Protein 4JG9 (pdb70)

Sequence (270 aa):
STQVNAPSFFHLSVLKDVNWEETPSFIQEKIPLKGIEEKIAADSPIIANEKNEIWYFLDPEPTGKLSIIALKQGSVTPTPLLFQQESSEPTWTTSNTIDSTTNELPLTSLPSSGLWVLNIYVNEKYYDQFVITAESTQVNAPSFFHLSVLKDVNWEETPSFIQEKIPLKGIEEKIAADSPIIANEKNEIWYFLDPEPTGKLSIIALKQGSVTPTPLLFQQESSEPTWTTSNTIDSTTNELPLTSLPSSGLWVLNIYVNEKYYDQFVITAE

Structure (mmCIF, N/CA/C/O backbone):
data_4JG9
#
_entry.id   4JG9
#
_cell.length_a   85.863
_cell.length_b   85.863
_cell.length_c   236.078
_cell.angle_alpha   90.00
_cell.angle_beta   90.00
_cell.angle_gamma   120.00
#
_symmetry.space_group_name_H-M   'P 65 2 2'
#
loop_
_entity.id
_entity.type
_entity.pdbx_description
1 polymer Lipoprotein
2 water water
#
loop_
_atom_site.group_PDB
_atom_site.id
_atom_site.type_symbol
_atom_site.label_atom_id
_atom_site.label_alt_id
_atom_site.label_comp_id
_atom_site.label_asym_id
_atom_site.label_entity_id
_atom_site.label_seq_id
_atom_site.pdbx_PDB_ins_code
_atom_site.Cartn_x
_atom_site.Cartn_y
_atom_site.Cartn_z
_atom_site.occupancy
_atom_site.B_iso_or_equiv
_atom_site.auth_seq_id
_atom_site.auth_comp_id
_atom_site.auth_asym_id
_atom_site.auth_atom_id
_atom_site.pdbx_PDB_model_num
ATOM 1 N N . SER A 1 36 ? 39.344 16.430 138.548 1.00 93.26 36 SER A N 1
ATOM 2 C CA . SER A 1 36 ? 40.546 17.109 139.029 1.00 88.12 36 SER A CA 1
ATOM 3 C C . SER A 1 36 ? 40.570 17.172 140.560 1.00 77.17 36 SER A C 1
ATOM 4 O O . SER A 1 36 ? 39.541 17.328 141.216 1.00 71.71 36 SER A O 1
ATOM 7 N N . THR A 1 37 ? 41.764 17.051 141.116 1.00 71.55 37 THR A N 1
ATOM 8 C CA . THR A 1 37 ? 41.963 17.172 142.543 1.00 68.07 37 THR A CA 1
ATOM 9 C C . THR A 1 37 ? 42.105 18.644 142.915 1.00 65.19 37 THR A C 1
ATOM 10 O O . THR A 1 37 ? 42.035 19.000 144.091 1.00 62.80 37 THR A O 1
ATOM 14 N N . GLN A 1 38 ? 42.284 19.497 141.905 1.00 59.80 38 GLN A N 1
ATOM 15 C CA . GLN A 1 38 ? 42.746 20.863 142.145 1.00 56.10 38 GLN A CA 1
ATOM 16 C C . GLN A 1 38 ? 41.700 21.967 142.035 1.00 52.85 38 GLN A C 1
ATOM 17 O O . GLN A 1 38 ? 41.822 23.009 142.688 1.00 49.30 38 GLN A O 1
ATOM 23 N N . VAL A 1 39 ? 40.695 21.767 141.190 1.00 51.12 39 VAL A N 1
ATOM 24 C CA . VAL A 1 39 ? 39.665 22.786 140.990 1.00 50.54 39 VAL A CA 1
ATOM 25 C C . VAL A 1 39 ? 38.293 22.147 140.879 1.00 47.76 39 VAL A C 1
ATOM 26 O O . VAL A 1 39 ? 38.181 20.950 140.593 1.00 46.14 39 VAL A O 1
ATOM 30 N N . ASN A 1 40 ? 37.255 22.954 141.088 1.00 42.01 40 ASN A N 1
ATOM 31 C CA . ASN A 1 40 ? 35.886 22.524 140.831 1.00 39.18 40 ASN A CA 1
ATOM 32 C C . ASN A 1 40 ? 35.502 22.792 139.376 1.00 38.42 40 ASN A C 1
ATOM 33 O O . ASN A 1 40 ? 36.050 23.681 138.724 1.00 37.97 40 ASN A O 1
ATOM 38 N N . ALA A 1 41 ? 34.532 22.035 138.887 1.00 41.52 41 ALA A N 1
ATOM 39 C CA . ALA A 1 41 ? 34.022 22.210 137.543 1.00 42.81 41 ALA A CA 1
ATOM 40 C C . ALA A 1 41 ? 32.512 22.004 137.609 1.00 45.33 41 ALA A C 1
ATOM 41 O O . ALA A 1 41 ? 32.001 21.473 138.592 1.00 47.21 41 ALA A O 1
ATOM 43 N N . PRO A 1 42 ? 31.786 22.445 136.577 1.00 39.97 42 PRO A N 1
ATOM 44 C CA . PRO A 1 42 ? 30.343 22.178 136.573 1.00 40.26 42 PRO A CA 1
ATOM 45 C C . PRO A 1 42 ? 30.073 20.677 136.583 1.00 42.16 42 PRO A C 1
ATOM 46 O O . PRO A 1 42 ? 30.863 19.906 136.046 1.00 42.00 42 PRO A O 1
ATOM 50 N N . SER A 1 43 ? 28.965 20.261 137.184 1.00 46.83 43 SER A N 1
ATOM 51 C CA . SER A 1 43 ? 28.674 18.832 137.284 1.00 45.74 43 SER A CA 1
ATOM 52 C C . SER A 1 43 ? 28.441 18.162 135.932 1.00 45.75 43 SER A C 1
ATOM 53 O O . SER A 1 43 ? 28.531 16.943 135.831 1.00 44.73 43 SER A O 1
ATOM 56 N N . PHE A 1 44 ? 28.117 18.946 134.906 1.00 47.76 44 PHE A N 1
ATOM 57 C CA . PHE A 1 44 ? 27.887 18.379 133.573 1.00 44.42 44 PHE A CA 1
ATOM 58 C C . PHE A 1 44 ? 29.174 18.220 132.791 1.00 46.73 44 PHE A C 1
ATOM 59 O O . PHE A 1 44 ? 29.163 17.716 131.668 1.00 50.37 44 PHE A O 1
ATOM 67 N N . PHE A 1 45 ? 30.294 18.590 133.388 1.00 48.19 45 PHE A N 1
ATOM 68 C CA . PHE A 1 45 ? 31.560 18.412 132.712 1.00 47.92 45 PHE A CA 1
ATOM 69 C C . PHE A 1 45 ? 32.248 17.133 133.142 1.00 50.86 45 PHE A C 1
ATOM 70 O O . PHE A 1 45 ? 32.416 16.875 134.323 1.00 54.70 45 PHE A O 1
ATOM 78 N N . HIS A 1 46 ? 32.649 16.340 132.161 1.00 51.65 46 HIS A N 1
ATOM 79 C CA . HIS A 1 46 ? 33.376 15.114 132.412 1.00 52.49 46 HIS A CA 1
ATOM 80 C C . HIS A 1 46 ? 34.617 15.108 131.551 1.00 53.30 46 HIS A C 1
ATOM 81 O O . HIS A 1 46 ? 34.610 15.608 130.439 1.00 52.54 46 HIS A O 1
ATOM 88 N N . LEU A 1 47 ? 35.684 14.531 132.071 1.00 57.88 47 LEU A N 1
ATOM 89 C CA . LEU A 1 47 ? 36.944 14.477 131.356 1.00 56.78 47 LEU A CA 1
ATOM 90 C C . LEU A 1 47 ? 36.835 13.673 130.071 1.00 58.60 47 LEU A C 1
ATOM 91 O O . LEU A 1 47 ? 37.595 13.874 129.138 1.00 61.72 47 LEU A O 1
ATOM 96 N N . SER A 1 48 ? 35.914 12.728 130.035 1.00 54.67 48 SER A N 1
ATOM 97 C CA . SER A 1 48 ? 35.812 11.867 128.864 1.00 55.40 48 SER A CA 1
ATOM 98 C C . SER A 1 48 ? 35.655 12.637 127.554 1.00 55.11 48 SER A C 1
ATOM 99 O O . SER A 1 48 ? 35.913 12.071 126.497 1.00 57.74 48 SER A O 1
ATOM 102 N N . VAL A 1 49 ? 35.248 13.910 127.606 1.00 49.92 49 VAL A N 1
ATOM 103 C CA . VAL A 1 49 ? 35.149 14.697 126.372 1.00 48.43 49 VAL A CA 1
ATOM 104 C C . VAL A 1 49 ? 36.519 14.900 125.739 1.00 52.78 49 VAL A C 1
ATOM 105 O O . VAL A 1 49 ? 36.609 15.246 124.566 1.00 58.82 49 VAL A O 1
ATOM 109 N N . LEU A 1 50 ? 37.579 14.698 126.516 1.00 52.34 50 LEU A N 1
ATOM 110 C CA . LEU A 1 50 ? 38.938 14.824 125.994 1.00 57.18 50 LEU A CA 1
ATOM 111 C C . LEU A 1 50 ? 39.374 13.635 125.140 1.00 66.93 50 LEU A C 1
ATOM 112 O O . LEU A 1 50 ? 40.397 13.713 124.454 1.00 70.00 50 LEU A O 1
ATOM 117 N N . LYS A 1 51 ? 38.618 12.539 125.199 1.00 71.87 51 LYS A N 1
ATOM 118 C CA . LYS A 1 51 ? 39.074 11.251 124.664 1.00 80.02 51 LYS A CA 1
ATOM 119 C C . LYS A 1 51 ? 39.559 11.242 123.209 1.00 80.41 51 LYS A C 1
ATOM 120 O O . LYS A 1 51 ? 40.624 10.693 122.903 1.00 82.36 51 LYS A O 1
ATOM 126 N N . ASP A 1 52 ? 38.816 11.895 122.324 1.00 78.29 52 ASP A N 1
ATOM 127 C CA . ASP A 1 52 ? 39.123 11.815 120.902 1.00 76.03 52 ASP A CA 1
ATOM 128 C C . ASP A 1 52 ? 39.569 13.140 120.327 1.00 71.67 52 ASP A C 1
ATOM 129 O O . ASP A 1 52 ? 39.519 13.341 119.117 1.00 72.84 52 ASP A O 1
ATOM 134 N N . VAL A 1 53 ? 40.036 14.035 121.185 1.00 65.67 53 VAL A N 1
ATOM 135 C CA . VAL A 1 53 ? 40.398 15.358 120.724 1.00 62.66 53 VAL A CA 1
ATOM 136 C C . VAL A 1 53 ? 41.642 15.264 119.856 1.00 59.88 53 VAL A C 1
ATOM 137 O O . VAL A 1 53 ? 42.617 14.609 120.214 1.00 62.46 53 VAL A O 1
ATOM 141 N N . ASN A 1 54 ? 41.595 15.906 118.703 1.00 54.89 54 ASN A N 1
ATOM 142 C CA . ASN A 1 54 ? 42.748 15.942 117.842 1.00 60.07 54 ASN A CA 1
ATOM 143 C C . ASN A 1 54 ? 43.402 17.258 118.169 1.00 54.96 54 ASN A C 1
ATOM 144 O O . ASN A 1 54 ? 42.841 18.312 117.918 1.00 54.49 54 ASN A O 1
ATOM 149 N N . TRP A 1 55 ? 44.597 17.202 118.733 1.00 53.00 55 TRP A N 1
ATOM 150 C CA . TRP A 1 55 ? 45.227 18.416 119.208 1.00 49.16 55 TRP A CA 1
ATOM 151 C C . TRP A 1 55 ? 45.945 19.178 118.121 1.00 50.95 55 TRP A C 1
ATOM 152 O O . TRP A 1 55 ? 47.160 19.256 118.080 1.00 56.20 55 TRP A O 1
ATOM 163 N N . GLU A 1 56 ? 45.139 19.743 117.240 1.00 52.01 56 GLU A N 1
ATOM 164 C CA . GLU A 1 56 ? 45.607 20.568 116.158 1.00 52.23 56 GLU A CA 1
ATOM 165 C C . GLU A 1 56 ? 44.586 21.674 116.000 1.00 53.78 56 GLU A C 1
ATOM 166 O O . GLU A 1 56 ? 43.406 21.458 116.226 1.00 52.60 56 GLU A O 1
ATOM 172 N N . GLU A 1 57 ? 45.033 22.853 115.600 1.00 53.38 57 GLU A N 1
ATOM 173 C CA . GLU A 1 57 ? 44.129 23.976 115.400 1.00 46.98 57 GLU A CA 1
ATOM 174 C C . GLU A 1 57 ? 43.069 23.594 114.380 1.00 48.67 57 GLU A C 1
ATOM 175 O O . GLU A 1 57 ? 43.388 22.982 113.358 1.00 48.65 57 GLU A O 1
ATOM 181 N N . THR A 1 58 ? 41.811 23.898 114.686 1.00 49.92 58 THR A N 1
ATOM 182 C CA . THR A 1 58 ? 40.706 23.655 113.762 1.00 50.19 58 THR A CA 1
ATOM 183 C C . THR A 1 58 ? 40.894 24.527 112.516 1.00 50.75 58 THR A C 1
ATOM 184 O O . THR A 1 58 ? 41.196 25.718 112.625 1.00 49.93 58 THR A O 1
ATOM 188 N N . PRO A 1 59 ? 40.783 23.932 111.323 1.00 53.09 59 PRO A N 1
ATOM 189 C CA . PRO A 1 59 ? 41.023 24.725 110.108 1.00 52.42 59 PRO A CA 1
ATOM 190 C C . PRO A 1 59 ? 39.944 25.782 109.866 1.00 56.28 59 PRO A C 1
ATOM 191 O O . PRO A 1 59 ? 38.782 25.587 110.236 1.00 58.85 59 PRO A O 1
ATOM 195 N N . SER A 1 60 ? 40.332 26.905 109.273 1.00 57.18 60 SER A N 1
ATOM 196 C CA . SER A 1 60 ? 39.369 27.949 108.940 1.00 51.70 60 SER A CA 1
ATO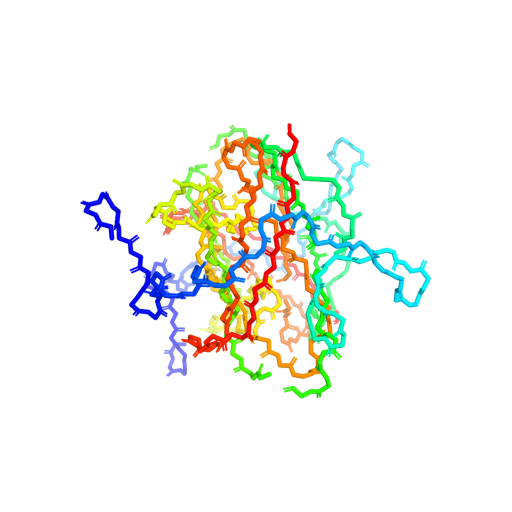M 197 C C . SER A 1 60 ? 38.567 27.564 107.701 1.00 50.55 60 SER A C 1
ATOM 198 O O . SER A 1 60 ? 39.064 26.863 106.821 1.00 52.65 60 SER A O 1
ATOM 201 N N . PHE A 1 61 ? 37.349 28.082 107.606 1.00 51.43 61 PHE A N 1
ATOM 202 C CA . PHE A 1 61 ? 36.528 27.891 106.420 1.00 49.04 61 PHE A CA 1
ATOM 203 C C . PHE A 1 61 ? 35.723 29.160 106.195 1.00 49.28 61 PHE A C 1
ATOM 204 O O . PHE A 1 61 ? 35.519 29.964 107.126 1.00 47.74 61 PHE A O 1
ATOM 212 N N . ILE A 1 62 ? 35.209 29.300 104.982 1.00 47.93 62 ILE A N 1
ATOM 213 C CA . ILE A 1 62 ? 34.450 30.473 104.598 1.00 55.08 62 ILE A CA 1
ATOM 214 C C . ILE A 1 62 ? 32.962 30.211 104.627 1.00 59.76 62 ILE A C 1
ATOM 215 O O . ILE A 1 62 ? 32.465 29.246 104.040 1.00 65.54 62 ILE A O 1
ATOM 220 N N . GLN A 1 63 ? 32.254 31.102 105.298 1.00 57.85 63 GLN A N 1
ATOM 221 C CA . GLN A 1 63 ? 30.811 31.072 105.308 1.00 63.55 63 GLN A CA 1
ATOM 222 C C . GLN A 1 63 ? 30.351 32.482 104.969 1.00 61.74 63 GLN A C 1
ATOM 223 O O . GLN A 1 63 ? 30.708 33.443 105.654 1.00 53.82 63 GLN A O 1
ATOM 229 N N . GLU A 1 64 ? 29.628 32.609 103.868 1.00 69.62 64 GLU A N 1
ATOM 230 C CA . GLU A 1 64 ? 29.154 33.904 103.411 1.00 73.86 64 GLU A CA 1
ATOM 231 C C . GLU A 1 64 ? 30.280 34.910 103.251 1.00 70.53 64 GLU A C 1
ATOM 232 O O . GLU A 1 64 ? 30.135 36.070 103.606 1.00 67.98 64 GLU A O 1
ATOM 238 N N . LYS A 1 65 ? 31.408 34.450 102.730 1.00 66.89 65 LYS A N 1
ATOM 239 C CA . LYS A 1 65 ? 32.525 35.328 102.416 1.00 64.02 65 LYS A CA 1
ATOM 240 C C . LYS A 1 65 ? 33.404 35.740 103.589 1.00 58.00 65 LYS A C 1
ATOM 241 O O . LYS A 1 65 ? 34.311 36.542 103.421 1.00 60.35 65 LYS A O 1
ATOM 247 N N . ILE A 1 66 ? 33.155 35.190 104.768 1.00 52.90 66 ILE A N 1
ATOM 248 C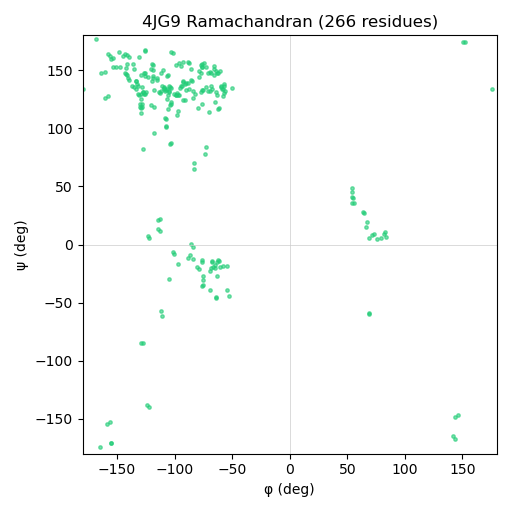 CA . ILE A 1 66 ? 33.963 35.543 105.927 1.00 58.34 66 ILE A CA 1
ATOM 249 C C . ILE A 1 66 ? 34.559 34.320 106.589 1.00 56.21 66 ILE A C 1
ATOM 250 O O . ILE A 1 66 ? 33.967 33.253 106.595 1.00 54.92 66 ILE A O 1
ATOM 255 N N . PRO A 1 67 ? 35.764 34.474 107.116 1.00 52.61 67 PRO A N 1
ATOM 256 C CA . PRO A 1 67 ? 36.479 33.366 107.754 1.00 45.88 67 PRO A CA 1
ATOM 257 C C . PRO A 1 67 ? 35.914 32.958 109.110 1.00 47.40 67 PRO A C 1
ATOM 258 O O . PRO A 1 67 ? 35.610 33.801 109.937 1.00 42.87 67 PRO A O 1
ATOM 262 N N . LEU A 1 68 ? 35.795 31.655 109.319 1.00 48.62 68 LEU A N 1
ATOM 263 C CA . LEU A 1 68 ? 35.225 31.106 110.535 1.00 46.47 68 LEU A CA 1
ATOM 264 C C . LEU A 1 68 ? 36.036 29.943 111.074 1.00 48.80 68 LEU A C 1
ATOM 265 O O . LEU A 1 68 ? 36.674 29.227 110.321 1.00 50.25 68 LEU A O 1
ATOM 270 N N . LYS A 1 69 ? 36.003 29.758 112.387 1.00 44.00 69 LYS A N 1
ATOM 271 C CA . LYS A 1 69 ? 36.634 28.605 113.007 1.00 44.67 69 LYS A CA 1
ATOM 272 C C . LYS A 1 69 ? 35.648 27.828 113.854 1.00 48.03 69 LYS A C 1
ATOM 273 O O . LYS A 1 69 ? 34.939 28.395 114.669 1.00 52.84 69 LYS A O 1
ATOM 279 N N . GLY A 1 70 ? 35.611 26.521 113.663 1.00 44.94 70 GLY A N 1
ATOM 280 C CA . GLY A 1 70 ? 34.722 25.677 114.430 1.00 46.38 70 GLY A CA 1
ATOM 281 C C . GLY A 1 70 ? 34.222 24.518 113.605 1.00 47.92 70 GLY A C 1
ATOM 282 O O . GLY A 1 70 ? 34.929 24.012 112.749 1.00 53.52 70 GLY A O 1
ATOM 283 N N . ILE A 1 71 ? 32.991 24.106 113.871 1.00 51.80 71 ILE A N 1
ATOM 284 C CA . ILE A 1 71 ? 32.390 22.966 113.205 1.00 51.11 71 ILE A CA 1
ATOM 285 C C . ILE A 1 71 ? 31.406 23.461 112.164 1.00 52.11 71 ILE A C 1
ATOM 286 O O . ILE A 1 71 ? 30.436 24.151 112.4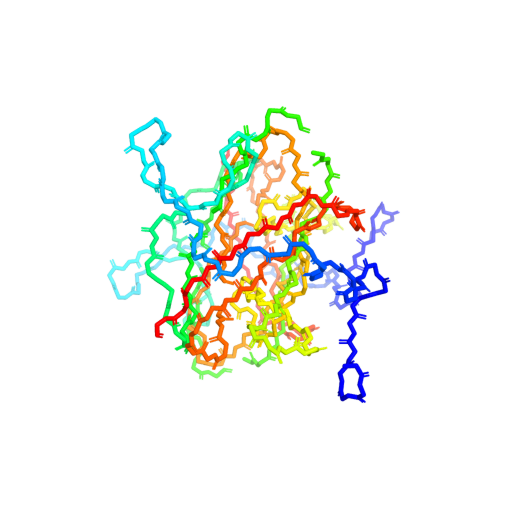92 1.00 51.97 71 ILE A O 1
ATOM 291 N N . GLU A 1 72 ? 31.656 23.103 110.911 1.00 57.51 72 GLU A N 1
ATOM 292 C CA . GLU A 1 72 ? 30.814 23.542 109.804 1.00 56.26 72 GLU A CA 1
ATOM 293 C C . GLU A 1 72 ? 29.382 23.072 109.992 1.00 55.75 72 GLU A C 1
ATOM 294 O O . GLU A 1 72 ? 29.145 21.939 110.419 1.00 54.73 72 GLU A O 1
ATOM 300 N N . GLU A 1 73 ? 28.444 23.969 109.733 1.00 59.10 73 GLU A N 1
ATOM 301 C CA . GLU A 1 73 ? 27.024 23.661 109.773 1.00 59.97 73 GLU A CA 1
ATOM 302 C C . GLU A 1 73 ? 26.509 23.481 111.191 1.00 60.83 73 GLU A C 1
ATOM 303 O O . GLU A 1 73 ? 25.386 23.048 111.392 1.00 66.94 73 GLU A O 1
ATOM 309 N N . LYS A 1 74 ? 27.336 23.801 112.174 1.00 60.28 74 LYS A N 1
ATOM 310 C CA . LYS A 1 74 ? 26.918 23.689 113.561 1.00 54.68 74 LYS A CA 1
ATOM 311 C C . LYS A 1 74 ? 27.197 24.960 114.336 1.00 48.84 74 LYS A C 1
ATOM 312 O O . LYS A 1 74 ? 26.331 25.808 114.481 1.00 51.65 74 LYS A O 1
ATOM 318 N N . ILE A 1 75 ? 28.417 25.086 114.830 1.00 42.10 75 ILE A N 1
ATOM 319 C CA . ILE A 1 75 ? 28.810 26.269 115.563 1.00 39.25 75 ILE A CA 1
ATOM 320 C C . ILE A 1 75 ? 30.232 26.681 115.214 1.00 40.60 75 ILE A C 1
ATOM 321 O O . ILE A 1 75 ? 31.092 25.845 115.016 1.00 42.42 75 ILE A O 1
ATOM 326 N N . ALA A 1 76 ? 30.474 27.979 115.155 1.00 36.84 76 ALA A N 1
ATOM 327 C CA . ALA A 1 76 ? 31.796 28.492 114.845 1.00 38.57 76 ALA A CA 1
ATOM 328 C C . ALA A 1 76 ? 31.966 29.892 115.400 1.00 42.72 76 ALA A C 1
ATOM 329 O O . ALA A 1 76 ? 30.978 30.553 115.738 1.00 44.27 76 ALA A O 1
ATOM 339 N N . ALA A 1 78 ? 34.200 33.736 114.714 1.00 42.45 78 ALA A N 1
ATOM 340 C CA . ALA A 1 78 ? 34.943 34.480 113.712 1.00 43.03 78 ALA A CA 1
ATOM 341 C C . ALA A 1 78 ? 36.415 34.108 113.820 1.00 44.23 78 ALA A C 1
ATOM 342 O O . ALA A 1 78 ? 36.955 33.969 114.929 1.00 44.29 78 ALA A O 1
ATOM 344 N N . ASP A 1 79 ? 37.068 33.947 112.673 1.00 43.87 79 ASP A N 1
ATOM 345 C CA . ASP A 1 79 ? 38.480 33.624 112.679 1.00 47.13 79 ASP A CA 1
ATOM 346 C C . ASP A 1 79 ? 39.235 34.871 113.100 1.00 48.25 79 ASP A C 1
ATOM 347 O O . ASP A 1 79 ? 39.706 35.643 112.273 1.00 49.58 79 ASP A O 1
ATOM 352 N N . SER A 1 80 ? 39.326 35.079 114.401 1.00 48.98 80 SER A N 1
ATOM 353 C CA . SER A 1 80 ? 40.009 36.250 114.906 1.00 54.51 80 SER A CA 1
ATOM 354 C C . SER A 1 80 ? 41.199 35.798 115.749 1.00 49.30 80 SER A C 1
ATOM 355 O O . SER A 1 80 ? 41.131 34.767 116.416 1.00 51.17 80 SER A O 1
ATOM 358 N N . PRO A 1 81 ? 42.301 36.560 115.716 1.00 46.44 81 PRO A N 1
ATOM 359 C CA . PRO A 1 81 ? 43.473 36.130 116.493 1.00 47.26 81 PRO A CA 1
ATOM 360 C C . PRO A 1 81 ? 43.211 36.206 117.999 1.00 48.28 81 PRO A C 1
ATOM 361 O O . PRO A 1 81 ? 42.642 37.183 118.506 1.00 46.89 81 PRO A O 1
ATOM 365 N N . ILE A 1 82 ? 43.585 35.138 118.695 1.00 51.35 82 ILE A N 1
ATOM 366 C CA . ILE A 1 82 ? 43.412 35.064 120.140 1.00 51.30 82 ILE A CA 1
ATOM 367 C C . ILE A 1 82 ? 44.748 35.236 120.848 1.00 52.47 82 ILE A C 1
ATOM 368 O O . ILE A 1 82 ? 45.661 34.421 120.704 1.00 48.64 82 ILE A O 1
ATOM 373 N N . ILE A 1 83 ? 44.855 36.306 121.619 1.00 56.85 83 ILE A N 1
ATOM 374 C CA . ILE A 1 83 ? 46.105 36.625 122.290 1.00 59.92 83 ILE A CA 1
ATOM 375 C C . ILE A 1 83 ? 45.939 36.318 123.770 1.00 52.08 83 ILE A C 1
ATOM 376 O O . ILE A 1 83 ? 45.018 36.832 124.400 1.00 53.00 83 ILE A O 1
ATOM 381 N N . ALA A 1 84 ? 46.830 35.502 124.328 1.00 47.53 84 ALA A N 1
ATOM 382 C CA . ALA A 1 84 ? 46.701 35.120 125.732 1.00 50.10 84 ALA A CA 1
ATOM 383 C C . ALA A 1 84 ? 46.679 36.364 126.601 1.00 54.55 84 ALA A C 1
ATOM 384 O O . ALA A 1 84 ? 47.408 37.326 126.328 1.00 57.87 84 ALA A O 1
ATOM 386 N N . ASN A 1 85 ? 45.794 36.355 127.599 1.00 49.73 85 ASN A N 1
ATOM 387 C CA . ASN A 1 85 ? 45.670 37.453 128.558 1.00 51.34 85 ASN A CA 1
ATOM 388 C C . ASN A 1 85 ? 45.211 38.777 127.961 1.00 51.74 85 ASN A C 1
ATOM 389 O O . ASN A 1 85 ? 45.525 39.847 128.473 1.00 54.47 85 ASN A O 1
ATOM 394 N N . GLU A 1 86 ? 44.475 38.687 126.861 1.00 51.51 86 GLU A N 1
ATOM 395 C CA . GLU A 1 86 ? 43.845 39.848 126.248 1.00 54.54 86 GLU A CA 1
ATOM 396 C C . GLU A 1 86 ? 42.378 39.537 126.008 1.00 55.76 86 GLU A C 1
ATOM 397 O O . GLU A 1 86 ? 42.046 38.648 125.220 1.00 63.75 86 GLU A O 1
ATOM 403 N N . LYS A 1 87 ? 41.503 40.291 126.658 1.00 49.55 87 LYS A N 1
ATOM 404 C CA . LYS A 1 87 ? 40.071 40.145 126.439 1.00 48.69 87 LYS A CA 1
ATOM 405 C C . LYS A 1 87 ? 39.748 40.549 124.999 1.00 53.25 87 LYS A C 1
ATOM 406 O O . LYS A 1 87 ? 40.121 41.628 124.545 1.00 57.05 87 LYS A O 1
ATOM 412 N N . ASN A 1 88 ? 39.140 39.636 124.254 1.00 55.45 88 ASN A N 1
ATOM 413 C CA . ASN A 1 88 ? 38.778 39.908 122.869 1.00 58.19 88 ASN A CA 1
ATOM 414 C C . ASN A 1 88 ? 37.318 39.554 122.644 1.00 53.13 88 ASN A C 1
ATOM 415 O O . ASN A 1 88 ? 36.876 38.440 122.963 1.00 48.44 88 ASN A O 1
ATOM 420 N N . GLU A 1 89 ? 36.552 40.518 122.141 1.00 47.95 89 GLU A N 1
ATOM 421 C CA . GLU A 1 89 ? 35.158 40.249 121.835 1.00 45.65 89 GLU A CA 1
ATOM 422 C C . GLU A 1 89 ? 35.123 39.513 120.503 1.00 50.01 89 GLU A C 1
ATOM 423 O O . GLU A 1 89 ? 35.555 40.045 119.478 1.00 50.75 89 GLU A O 1
ATOM 429 N N . ILE A 1 90 ? 34.628 38.283 120.512 1.00 50.82 90 ILE A N 1
ATOM 430 C CA . ILE A 1 90 ? 34.606 37.517 119.280 1.00 52.88 90 ILE A CA 1
ATOM 431 C C . ILE A 1 90 ? 33.198 37.087 118.925 1.00 50.23 90 ILE A C 1
ATOM 432 O O . ILE A 1 90 ? 32.452 36.575 119.757 1.00 50.47 90 ILE A O 1
ATOM 445 N N . TRP A 1 92 ? 30.311 34.914 117.702 1.00 47.17 92 TRP A N 1
ATOM 446 C CA . TRP A 1 92 ? 30.011 33.497 117.556 1.00 43.65 92 TRP A CA 1
ATOM 447 C C . TRP A 1 92 ? 28.819 33.309 116.630 1.00 43.91 92 TRP A C 1
ATOM 448 O O . TRP A 1 92 ? 27.921 34.158 116.585 1.00 45.84 92 TRP A O 1
ATOM 459 N N . TYR A 1 93 ? 28.825 32.204 115.886 1.00 40.79 93 TYR A N 1
ATOM 460 C CA . TYR A 1 93 ? 27.802 31.949 114.879 1.00 43.91 93 TYR A CA 1
ATOM 461 C C . TYR A 1 93 ? 27.151 30.589 115.080 1.00 45.62 93 TYR A C 1
ATOM 462 O O . TYR A 1 93 ? 27.847 29.563 115.181 1.00 43.95 93 TYR A O 1
ATOM 471 N N . PHE A 1 94 ? 25.818 30.584 115.103 1.00 43.93 94 PHE A N 1
ATOM 472 C CA . PHE A 1 94 ? 25.048 29.365 115.325 1.00 44.30 94 PHE A CA 1
ATOM 473 C C . PHE A 1 94 ? 24.472 28.866 114.018 1.00 46.23 94 PHE A C 1
ATOM 474 O O . PHE A 1 94 ? 23.345 29.206 113.658 1.00 49.56 94 PHE A O 1
ATOM 482 N N . LEU A 1 95 ? 25.273 28.062 113.322 1.00 43.95 95 LEU A N 1
ATOM 483 C CA . LEU A 1 95 ? 25.002 27.623 111.963 1.00 42.73 95 LEU A CA 1
ATOM 484 C C . LEU A 1 95 ? 23.933 26.554 111.920 1.00 53.20 95 LEU A C 1
ATOM 485 O O . LEU A 1 95 ? 23.183 26.445 110.945 1.00 62.14 95 LEU A O 1
ATOM 490 N N . ASP A 1 96 ? 23.869 25.764 112.983 1.00 52.99 96 ASP A N 1
ATOM 491 C CA . ASP A 1 96 ? 22.904 24.679 113.075 1.00 56.84 96 ASP A CA 1
ATOM 492 C C . ASP A 1 96 ? 21.466 25.230 113.040 1.00 60.35 96 ASP A C 1
ATOM 493 O O . ASP A 1 96 ? 21.054 25.996 113.927 1.00 62.25 96 ASP A O 1
ATOM 498 N N . PRO A 1 97 ? 20.703 24.850 111.995 1.00 58.17 97 PRO A N 1
ATOM 499 C CA . PRO A 1 97 ? 19.308 25.280 111.846 1.00 59.13 97 PRO A CA 1
ATOM 500 C C . PRO A 1 97 ? 18.420 24.679 112.929 1.00 62.32 97 PRO A C 1
ATOM 501 O O . PRO A 1 97 ? 17.292 25.136 113.113 1.00 62.80 97 PRO A O 1
ATOM 505 N N . GLU A 1 98 ? 18.922 23.663 113.625 1.00 64.92 98 GLU A N 1
ATOM 506 C CA . GLU A 1 98 ? 18.190 23.086 114.749 1.00 73.00 98 GLU A CA 1
ATOM 507 C C . GLU A 1 98 ? 18.985 23.210 116.060 1.00 67.27 98 GLU A C 1
ATOM 508 O O . GLU A 1 98 ? 19.007 22.290 116.875 1.00 62.73 98 GLU A O 1
ATOM 522 N N . PRO A 1 100 ? 19.872 23.727 119.644 1.00 52.70 100 PRO A N 1
ATOM 523 C CA . PRO A 1 100 ? 19.052 23.526 120.846 1.00 47.79 100 PRO A CA 1
ATOM 524 C C . PRO A 1 100 ? 18.870 24.829 121.610 1.00 45.15 100 PRO A C 1
ATOM 525 O O . PRO A 1 100 ? 19.711 25.726 121.521 1.00 46.27 100 PRO A O 1
ATOM 529 N N . THR A 1 101 ? 17.786 24.927 122.362 1.00 40.49 101 THR A N 1
ATOM 530 C CA . THR A 1 101 ? 17.537 26.097 123.192 1.00 40.10 101 THR A CA 1
ATOM 531 C C . THR A 1 101 ? 18.229 25.952 124.552 1.00 41.75 101 THR A C 1
ATOM 532 O O . THR A 1 101 ? 18.251 24.856 125.118 1.00 43.30 101 THR A O 1
ATOM 536 N N . GLY A 1 102 ? 18.787 27.043 125.077 1.00 41.53 102 GLY A N 1
ATOM 537 C CA . GLY A 1 102 ? 19.339 27.041 126.426 1.00 40.09 102 GLY A CA 1
ATOM 538 C C . GLY A 1 102 ? 20.473 28.030 126.641 1.00 42.52 102 GLY A C 1
ATOM 539 O O . GLY A 1 102 ? 20.941 28.665 125.698 1.00 44.81 102 GLY A O 1
ATOM 540 N N . LYS A 1 103 ? 20.936 28.163 127.879 1.00 42.49 103 LYS A N 1
ATOM 541 C CA . LYS A 1 103 ? 22.106 28.995 128.107 1.00 43.90 103 LYS A CA 1
ATOM 542 C C . LYS A 1 103 ? 23.308 28.278 127.490 1.00 39.13 103 LYS A C 1
ATOM 543 O O . LYS A 1 103 ? 23.369 27.041 127.462 1.00 39.47 103 LYS A O 1
ATOM 549 N N . LEU A 1 104 ? 24.267 29.053 127.008 1.00 36.93 104 LEU A N 1
ATOM 550 C CA . LEU A 1 104 ? 25.453 28.483 126.372 1.00 40.84 104 LEU A CA 1
ATOM 551 C C . LEU A 1 104 ? 26.616 28.433 127.347 1.00 40.94 104 LEU A C 1
ATOM 552 O O . LEU A 1 104 ? 26.939 29.440 127.989 1.00 40.93 104 LEU A O 1
ATOM 557 N N . SER A 1 105 ? 27.235 27.263 127.466 1.00 38.32 105 SER A N 1
ATOM 558 C CA . SER A 1 105 ? 28.425 27.114 128.304 1.00 43.21 105 SER A CA 1
ATOM 559 C C . SER A 1 105 ? 29.663 26.754 127.487 1.00 42.48 105 SER A C 1
ATOM 560 O O . SER A 1 105 ? 29.602 25.983 126.522 1.00 42.76 105 SER A O 1
ATOM 563 N N . ILE A 1 106 ? 30.790 27.325 127.884 1.00 39.80 106 ILE A N 1
ATOM 564 C CA . ILE A 1 106 ? 32.058 26.972 127.290 1.00 41.21 106 ILE A CA 1
ATOM 565 C C . ILE A 1 106 ? 33.044 26.618 128.387 1.00 39.78 106 ILE A C 1
ATOM 566 O O . ILE A 1 106 ? 33.335 27.435 129.255 1.00 40.30 106 ILE A O 1
ATOM 571 N N . ILE A 1 107 ? 33.557 25.395 128.339 1.00 39.72 107 ILE A N 1
ATOM 572 C CA . ILE A 1 107 ? 34.536 24.921 129.303 1.00 40.08 107 ILE A CA 1
ATOM 573 C C . ILE A 1 107 ? 35.823 24.578 128.567 1.00 44.83 107 ILE A C 1
ATOM 574 O O . ILE A 1 107 ? 35.834 23.671 127.735 1.00 49.45 107 ILE A O 1
ATOM 579 N N . ALA A 1 108 ? 36.907 25.274 128.896 1.00 42.98 108 ALA A N 1
ATOM 580 C CA . ALA A 1 108 ? 38.164 25.150 128.158 1.00 41.26 108 ALA A CA 1
ATOM 581 C C . ALA A 1 108 ? 39.217 24.360 128.921 1.00 46.23 108 ALA A C 1
ATOM 582 O O . ALA A 1 108 ? 39.275 24.391 130.166 1.00 48.97 108 ALA A O 1
ATOM 584 N N . LEU A 1 109 ? 40.029 23.622 128.178 1.00 45.19 109 LEU A N 1
ATOM 585 C CA . LEU A 1 109 ? 41.203 22.970 128.755 1.00 46.10 109 LEU A CA 1
ATOM 586 C C . LEU A 1 109 ? 42.389 23.128 127.833 1.00 48.77 109 LEU A C 1
ATOM 587 O O . LEU A 1 109 ? 42.282 22.950 126.614 1.00 50.78 109 LEU A O 1
ATOM 592 N N . LYS A 1 110 ? 43.529 23.453 128.419 1.00 44.28 110 LYS A N 1
ATOM 593 C CA . LYS A 1 110 ? 44.741 23.556 127.650 1.00 46.03 110 LYS A CA 1
ATOM 594 C C . LYS A 1 110 ? 45.219 22.159 127.300 1.00 51.24 110 LYS A C 1
ATOM 595 O O . LYS A 1 110 ? 44.874 21.179 127.972 1.00 51.55 110 LYS A O 1
ATOM 601 N N . GLN A 1 111 ? 45.998 22.068 126.232 1.00 48.96 111 GLN A N 1
ATOM 602 C CA . GLN A 1 111 ? 46.617 20.813 125.857 1.00 49.04 111 GLN A CA 1
ATOM 603 C C . GLN A 1 111 ? 47.454 20.310 127.016 1.00 50.20 111 GLN A C 1
ATOM 604 O O . GLN A 1 111 ? 48.202 21.082 127.619 1.00 52.74 111 GLN A O 1
ATOM 610 N N . GLY A 1 112 ? 47.273 19.043 127.374 1.00 48.49 112 GLY A N 1
ATOM 611 C CA . GLY A 1 112 ? 48.031 18.446 128.461 1.00 53.14 112 GLY A CA 1
ATOM 612 C C . GLY A 1 112 ? 47.501 18.748 129.857 1.00 55.54 112 GLY A C 1
ATOM 613 O O . GLY A 1 112 ? 48.136 18.423 130.856 1.00 61.60 112 GLY A O 1
ATOM 614 N N . SER A 1 113 ? 46.325 19.356 129.929 1.00 52.20 113 SER A N 1
ATOM 615 C CA . SER A 1 113 ? 45.737 19.750 131.200 1.00 50.78 113 SER A CA 1
ATOM 616 C C . SER A 1 113 ? 44.491 18.923 131.530 1.00 53.71 113 SER A C 1
ATOM 617 O O . SER A 1 113 ? 43.765 18.490 130.629 1.00 52.20 113 SER A O 1
ATOM 620 N N . VAL A 1 114 ? 44.257 18.689 132.819 1.00 52.73 114 VAL A N 1
ATOM 621 C CA . VAL A 1 114 ? 43.013 18.067 133.272 1.00 51.90 114 VAL A CA 1
ATOM 622 C C . VAL A 1 114 ? 42.238 19.087 134.100 1.00 55.16 114 VAL A C 1
ATOM 623 O O . VAL A 1 114 ? 41.296 18.753 134.813 1.00 62.02 114 VAL A O 1
ATOM 627 N N . THR A 1 115 ? 42.659 20.341 134.007 1.00 56.17 115 THR A N 1
ATOM 628 C CA . THR A 1 115 ? 42.086 21.407 134.816 1.00 56.45 115 THR A CA 1
ATOM 629 C C . THR A 1 115 ? 41.209 22.326 133.962 1.00 53.72 115 THR A C 1
ATOM 630 O O . THR A 1 115 ? 41.717 23.178 133.243 1.00 56.41 115 THR A O 1
ATOM 634 N N . PRO A 1 116 ? 39.884 22.164 134.054 1.00 45.65 116 PRO A N 1
ATOM 635 C CA . PRO A 1 116 ? 38.978 22.976 133.237 1.00 42.93 116 PRO A CA 1
ATOM 636 C C . PRO A 1 116 ? 38.913 24.408 133.741 1.00 44.69 116 PRO A C 1
ATOM 637 O O . PRO A 1 116 ? 39.183 24.675 134.909 1.00 48.77 116 PRO A O 1
ATOM 641 N N . THR A 1 117 ? 38.616 25.332 132.848 1.00 40.37 117 THR A N 1
ATOM 642 C CA . THR A 1 117 ? 38.512 26.722 133.220 1.00 36.12 117 THR A CA 1
ATOM 643 C C . THR A 1 117 ? 37.466 27.395 132.369 1.00 38.54 117 THR A C 1
ATOM 644 O O . THR A 1 117 ? 37.196 26.972 131.257 1.00 38.13 117 THR A O 1
ATOM 648 N N . PRO A 1 118 ? 36.859 28.433 132.913 1.00 36.97 118 PRO A N 1
ATOM 649 C CA . PRO A 1 118 ? 35.913 29.245 132.162 1.00 32.58 118 PRO A CA 1
ATOM 650 C C . PRO A 1 118 ? 36.670 30.307 131.398 1.00 38.77 118 PRO A C 1
ATOM 651 O O . PRO A 1 118 ? 37.725 30.725 131.846 1.00 37.99 118 PRO A O 1
ATOM 655 N N . LEU A 1 119 ? 36.153 30.744 130.264 1.00 38.92 119 LEU A N 1
ATOM 656 C CA . LEU A 1 119 ? 36.764 31.834 129.605 1.00 43.82 119 LEU A CA 1
ATOM 657 C C . LEU A 1 119 ? 35.812 32.979 129.401 1.00 39.72 119 LEU A C 1
ATOM 658 O O . LEU A 1 119 ? 36.211 33.917 128.742 1.00 43.75 119 LEU A O 1
ATOM 663 N N . LEU A 1 120 ? 34.597 32.993 129.890 1.00 35.21 120 LEU A N 1
ATOM 664 C CA . LEU A 1 120 ? 33.823 34.181 129.577 1.00 36.84 120 LEU A CA 1
ATOM 665 C C . LEU A 1 120 ? 34.077 35.351 130.531 1.00 42.97 120 LEU A C 1
ATOM 666 O O . LEU A 1 120 ? 34.081 35.188 131.737 1.00 43.73 120 LEU A O 1
ATOM 671 N N . PHE A 1 121 ? 34.297 36.529 129.960 1.00 45.21 121 PHE A N 1
ATOM 672 C CA . PHE A 1 121 ? 34.455 37.763 130.712 1.00 37.37 121 PHE A CA 1
ATOM 673 C C . PHE A 1 121 ? 33.465 38.723 130.099 1.00 39.53 121 PHE A C 1
ATOM 674 O O . PHE A 1 121 ? 33.805 39.529 129.253 1.00 45.42 121 PHE A O 1
ATOM 682 N N . GLN A 1 122 ? 32.222 38.606 130.528 1.00 39.59 122 GLN A N 1
ATOM 683 C CA . GLN A 1 122 ? 31.120 39.312 129.913 1.00 39.04 122 GLN A CA 1
ATOM 684 C C . GLN A 1 122 ? 30.900 40.709 130.505 1.00 38.50 122 GLN A C 1
ATOM 685 O O . GLN A 1 122 ? 30.903 40.897 131.725 1.00 42.21 122 GLN A O 1
ATOM 691 N N . GLN A 1 123 ? 30.716 41.677 129.616 1.00 39.17 123 GLN A N 1
ATOM 692 C CA . GLN A 1 123 ? 30.265 43.016 129.968 1.00 37.95 123 GLN A CA 1
ATOM 693 C C . GLN A 1 123 ? 31.155 43.658 131.042 1.00 43.13 123 GLN A C 1
ATOM 694 O O . GLN A 1 123 ? 30.662 44.170 132.057 1.00 36.89 123 GLN A O 1
ATOM 700 N N . GLU A 1 124 ? 32.467 43.590 130.812 1.00 43.21 124 GLU A N 1
ATOM 701 C CA . GLU A 1 124 ? 33.460 44.199 131.695 1.00 43.25 124 GLU A CA 1
ATOM 702 C C . GLU A 1 124 ? 33.507 43.525 133.061 1.00 44.97 124 GLU A C 1
ATOM 703 O O . GLU A 1 124 ? 34.000 44.109 134.018 1.00 48.56 124 GLU A O 1
ATOM 709 N N . SER A 1 125 ? 32.990 42.304 133.159 1.00 43.73 125 SER A N 1
ATOM 710 C CA . SER A 1 125 ? 33.061 41.582 134.422 1.00 46.70 125 SER A CA 1
ATOM 711 C C . SER A 1 125 ? 34.495 41.303 134.829 1.00 45.69 125 SER A C 1
ATOM 712 O O . SER A 1 125 ? 35.373 41.095 133.982 1.00 46.53 125 SER A O 1
ATOM 715 N N . SER A 1 126 ? 34.736 41.282 136.133 1.00 39.76 126 SER A N 1
ATOM 716 C CA . SER A 1 126 ? 36.074 40.973 136.620 1.00 40.30 126 SER A CA 1
ATOM 717 C C . SER A 1 126 ? 36.216 39.454 136.789 1.00 42.49 126 SER A C 1
ATOM 718 O O . SER A 1 126 ? 37.316 38.943 137.008 1.00 48.89 126 SER A O 1
ATOM 721 N N . GLU A 1 127 ? 35.089 38.745 136.707 1.00 35.23 127 GLU A N 1
ATOM 722 C CA . GLU A 1 127 ? 35.063 37.301 136.910 1.00 36.47 127 GLU A CA 1
ATOM 723 C C . GLU A 1 127 ? 34.812 36.502 135.635 1.00 41.84 127 GLU A C 1
ATOM 724 O O . GLU A 1 127 ? 33.924 36.819 134.847 1.00 45.41 127 GLU A O 1
ATOM 730 N N . PRO A 1 128 ? 35.577 35.430 135.447 1.00 42.16 128 PRO A N 1
ATOM 731 C CA . PRO A 1 128 ? 35.341 34.516 134.333 1.00 40.87 128 PRO A CA 1
ATOM 732 C C . PRO A 1 128 ? 34.135 33.613 134.611 1.00 42.96 128 PRO A C 1
ATOM 733 O O . PRO A 1 128 ? 34.017 33.052 135.713 1.00 42.44 128 PRO A O 1
ATOM 737 N N . THR A 1 129 ? 33.238 33.489 133.635 1.00 41.60 129 THR A N 1
ATOM 738 C CA . THR A 1 129 ? 32.025 32.682 133.815 1.00 35.69 129 THR A CA 1
ATOM 739 C C . THR A 1 129 ? 31.964 31.523 132.822 1.00 36.00 129 THR A C 1
ATOM 740 O O . THR A 1 129 ? 32.473 31.624 131.703 1.00 40.95 129 THR A O 1
ATOM 744 N N . TRP A 1 130 ? 31.330 30.432 133.242 1.00 35.90 130 TRP A N 1
ATOM 745 C CA . TRP A 1 130 ? 31.199 29.224 132.435 1.00 36.62 130 TRP A CA 1
ATOM 746 C C . TRP A 1 130 ? 30.160 29.430 131.354 1.00 41.92 130 TRP A C 1
ATOM 747 O O . TRP A 1 130 ? 30.276 28.889 130.243 1.00 44.26 130 TRP A O 1
ATOM 758 N N . THR A 1 131 ? 29.128 30.196 131.703 1.00 36.80 131 THR A N 1
ATOM 759 C CA . THR A 1 131 ? 27.870 30.178 130.971 1.00 37.20 131 THR A CA 1
ATOM 760 C C . THR A 1 131 ? 27.331 31.569 130.659 1.00 38.54 131 THR A C 1
ATOM 761 O O . THR A 1 131 ? 27.397 32.467 131.494 1.00 43.59 131 THR A O 1
ATOM 765 N N . THR A 1 132 ? 26.770 31.751 129.468 1.00 38.06 132 THR A N 1
ATOM 766 C CA . THR A 1 132 ? 26.190 33.041 129.114 1.00 36.43 132 THR A 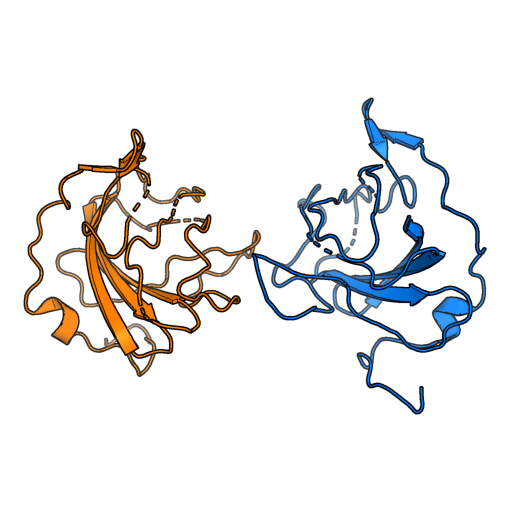CA 1
ATOM 767 C C . THR A 1 132 ? 24.990 33.317 130.001 1.00 42.00 132 THR A C 1
ATOM 768 O O . THR A 1 132 ? 24.360 32.375 130.484 1.00 41.09 132 THR A O 1
ATOM 772 N N . SER A 1 133 ? 24.665 34.589 130.230 1.00 42.00 133 SER A N 1
ATOM 773 C CA . SER A 1 133 ? 23.469 34.883 131.020 1.00 37.14 133 SER A CA 1
ATOM 774 C C . SER A 1 133 ? 22.248 34.768 130.145 1.00 37.46 133 SER A C 1
ATOM 775 O O . SER A 1 133 ? 21.127 34.601 130.639 1.00 43.37 133 SER A O 1
ATOM 778 N N . ASN A 1 134 ? 22.454 34.841 128.835 1.00 38.99 134 ASN A N 1
ATOM 779 C CA . ASN A 1 134 ? 21.317 34.796 127.915 1.00 37.28 134 ASN A CA 1
ATOM 780 C C . ASN A 1 134 ? 21.057 33.401 127.366 1.00 37.66 134 ASN A C 1
ATOM 781 O O . ASN A 1 134 ? 21.951 32.548 127.322 1.00 42.07 134 ASN A O 1
ATOM 786 N N . THR A 1 135 ? 19.820 33.176 126.945 1.00 37.09 135 THR A N 1
ATOM 787 C CA . THR A 1 135 ? 19.399 31.898 126.399 1.00 34.52 135 THR A CA 1
ATOM 788 C C . THR A 1 135 ? 19.444 31.993 124.890 1.00 47.98 135 THR A C 1
ATOM 789 O O . THR A 1 135 ? 18.919 32.954 124.325 1.00 56.47 135 THR A O 1
ATOM 793 N N . ILE A 1 136 ? 20.078 31.030 124.227 1.00 46.59 136 ILE A N 1
ATOM 794 C CA . ILE A 1 136 ? 20.092 31.023 122.765 1.00 41.97 136 ILE A CA 1
ATOM 795 C C . ILE A 1 136 ? 19.108 29.985 122.243 1.00 49.01 136 ILE A C 1
ATOM 796 O O . ILE A 1 136 ? 18.634 29.141 123.005 1.00 53.49 136 ILE A O 1
ATOM 801 N N . ASP A 1 137 ? 18.799 30.067 120.948 1.00 52.06 137 ASP A N 1
ATOM 802 C CA . ASP A 1 137 ? 17.944 29.099 120.259 1.00 54.73 137 ASP A CA 1
ATOM 803 C C . ASP A 1 137 ? 18.267 29.107 118.761 1.00 55.49 137 ASP A C 1
ATOM 804 O O . ASP A 1 137 ? 19.218 29.766 118.336 1.00 56.98 137 ASP A O 1
ATOM 809 N N . SER A 1 138 ? 17.449 28.414 117.971 1.00 54.26 138 SER A N 1
ATOM 810 C CA . SER A 1 138 ? 17.634 28.310 116.520 1.00 53.40 138 SER A CA 1
ATOM 811 C C . SER A 1 138 ? 17.534 29.642 115.768 1.00 53.89 138 SER A C 1
ATOM 812 O O . SER A 1 138 ? 17.951 29.738 114.617 1.00 61.46 138 SER A O 1
ATOM 815 N N . THR A 1 139 ? 16.999 30.666 116.423 1.00 54.23 139 THR A N 1
ATOM 816 C CA . THR A 1 139 ? 16.821 31.976 115.803 1.00 55.42 139 THR A CA 1
ATOM 817 C C . THR A 1 139 ? 17.892 32.990 116.222 1.00 59.75 139 THR A C 1
ATOM 818 O O . THR A 1 139 ? 17.914 34.112 115.716 1.00 65.46 139 THR A O 1
ATOM 822 N N . THR A 1 140 ? 18.752 32.631 117.167 1.00 53.82 140 THR A N 1
ATOM 823 C CA . THR A 1 140 ? 19.789 33.562 117.604 1.00 51.44 140 THR A CA 1
ATOM 824 C C . THR A 1 140 ? 20.793 33.901 116.506 1.00 53.72 140 THR A C 1
ATOM 825 O O . THR A 1 140 ? 21.141 35.055 116.303 1.00 55.71 140 THR A O 1
ATOM 829 N N . ASN A 1 141 ? 21.248 32.879 115.800 1.00 48.18 141 ASN A N 1
ATOM 830 C CA . ASN A 1 141 ? 22.154 33.060 114.680 1.00 53.72 141 ASN A CA 1
ATOM 831 C C . ASN A 1 141 ? 23.551 33.525 115.063 1.00 53.48 141 ASN A C 1
ATOM 832 O O . ASN A 1 141 ? 24.527 32.850 114.782 1.00 49.19 141 ASN A O 1
ATOM 837 N N . GLU A 1 142 ? 23.646 34.682 115.703 1.00 55.82 142 GLU A N 1
ATOM 838 C CA . GLU A 1 142 ? 24.947 35.205 116.102 1.00 55.37 142 GLU A CA 1
ATOM 839 C C . GLU A 1 142 ? 24.941 35.899 117.460 1.00 53.77 142 GLU A C 1
ATOM 840 O O . GLU A 1 142 ? 23.937 36.443 117.890 1.00 58.25 142 GLU A O 1
ATOM 846 N N . LEU A 1 143 ? 26.089 35.879 118.122 1.00 47.27 143 LEU A N 1
ATOM 847 C CA . LEU A 1 143 ? 26.238 36.409 119.473 1.00 38.98 143 LEU A CA 1
ATOM 848 C C . LEU A 1 143 ? 27.696 36.758 119.780 1.00 40.43 143 LEU A C 1
ATOM 849 O O . LEU A 1 143 ? 28.592 35.936 119.610 1.00 41.42 143 LEU A O 1
ATOM 854 N N . PRO A 1 144 ? 27.939 37.984 120.249 1.00 43.76 144 PRO A N 1
ATOM 855 C CA . PRO A 1 144 ? 29.296 38.405 120.612 1.00 46.00 144 PRO A CA 1
ATOM 856 C C . PRO A 1 144 ? 29.678 37.939 122.003 1.00 49.53 144 PRO A C 1
ATOM 857 O O . PRO A 1 144 ? 28.905 38.105 122.929 1.00 53.20 144 PRO A O 1
ATOM 861 N N . LEU A 1 145 ? 30.842 37.313 122.119 1.00 48.83 145 LEU A N 1
ATOM 862 C CA . LEU A 1 145 ? 31.336 36.824 123.394 1.00 41.51 145 LEU A CA 1
ATOM 863 C C . LEU A 1 145 ? 32.743 37.342 123.643 1.00 40.61 145 LEU A C 1
ATOM 864 O O . LEU A 1 145 ? 33.624 37.248 122.774 1.00 44.94 145 LEU A O 1
ATOM 869 N N . THR A 1 146 ? 32.969 37.879 124.831 1.00 33.80 146 THR A N 1
ATOM 870 C CA . THR A 1 146 ? 34.298 38.350 125.183 1.00 37.20 146 THR A CA 1
ATOM 871 C C . THR A 1 146 ? 35.042 37.246 125.924 1.00 45.32 146 THR A C 1
ATOM 872 O O . THR A 1 146 ? 34.580 36.743 126.962 1.00 45.50 146 THR A O 1
ATOM 884 N N . SER A 1 148 ? 38.961 35.272 127.120 1.00 43.81 148 SER A N 1
ATOM 885 C CA . SER A 1 148 ? 40.368 35.408 127.444 1.00 42.90 148 SER A CA 1
ATOM 886 C C . SER A 1 148 ? 40.931 34.048 127.855 1.00 44.23 148 SER A C 1
ATOM 887 O O . SER A 1 148 ? 40.297 33.330 128.623 1.00 43.47 148 SER A O 1
ATOM 890 N N . LEU A 1 149 ? 42.097 33.693 127.318 1.00 43.30 149 LEU A N 1
ATOM 891 C CA . LEU A 1 149 ? 42.815 32.475 127.700 1.00 42.00 149 LEU A CA 1
ATOM 892 C C . LEU A 1 149 ? 44.082 32.849 128.462 1.00 44.66 149 LEU A C 1
ATOM 893 O O . LEU A 1 149 ? 44.798 33.775 128.068 1.00 46.03 149 LEU A O 1
ATOM 898 N N . PRO A 1 150 ? 44.363 32.136 129.560 1.00 45.79 150 PRO A N 1
ATOM 899 C CA . PRO A 1 150 ? 45.462 32.497 130.464 1.00 46.98 150 PRO A CA 1
ATOM 900 C C . PRO A 1 150 ? 46.868 32.302 129.910 1.00 49.69 150 PRO A C 1
ATOM 901 O O . PRO A 1 150 ? 47.781 32.952 130.411 1.00 53.13 150 PRO A O 1
ATOM 905 N N . SER A 1 151 ? 47.062 31.444 128.915 1.00 50.98 151 SER A N 1
ATOM 906 C CA . SER A 1 151 ? 48.413 31.256 128.390 1.00 48.29 151 SER A CA 1
ATOM 907 C C . SER A 1 151 ? 48.366 30.799 126.948 1.00 49.96 151 SER A C 1
ATOM 908 O O . SER A 1 151 ? 47.346 30.288 126.493 1.00 53.16 151 SER A O 1
ATOM 911 N N . SER A 1 152 ? 49.476 30.982 126.236 1.00 51.58 152 SER A N 1
ATOM 912 C CA . SER A 1 152 ? 49.538 30.653 124.819 1.00 51.34 152 SER A CA 1
ATOM 913 C C . SER A 1 152 ? 49.708 29.157 124.590 1.00 53.45 152 SER A C 1
ATOM 914 O O . SER A 1 152 ? 50.414 28.480 125.338 1.00 56.60 152 SER A O 1
ATOM 917 N N . GLY A 1 153 ? 49.078 28.664 123.528 1.00 48.43 153 GLY A N 1
ATOM 918 C CA . GLY A 1 153 ? 49.134 27.259 123.179 1.00 41.39 153 GLY A CA 1
ATOM 919 C C . GLY A 1 153 ? 47.801 26.809 122.620 1.00 47.01 153 GLY A C 1
ATOM 920 O O . GLY A 1 153 ? 46.936 27.632 122.328 1.00 46.06 153 GLY A O 1
ATOM 921 N N . LEU A 1 154 ? 47.617 25.498 122.505 1.00 48.37 154 LEU A N 1
ATOM 922 C CA . LEU A 1 154 ? 46.354 24.953 122.031 1.00 45.27 154 LEU A CA 1
ATOM 923 C C . LEU A 1 154 ? 45.396 24.734 123.206 1.00 47.64 154 LEU A C 1
ATOM 924 O O . LEU A 1 154 ? 45.793 24.295 124.301 1.00 47.98 154 LEU A O 1
ATOM 929 N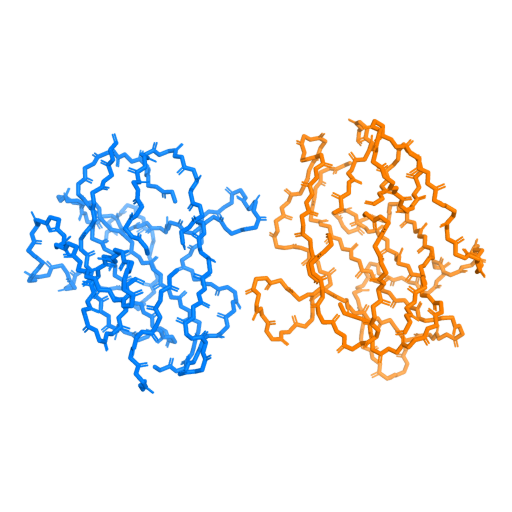 N . TRP A 1 155 ? 44.136 25.081 122.966 1.00 44.61 155 TRP A N 1
ATOM 930 C CA . TRP A 1 155 ? 43.062 24.949 123.932 1.00 41.55 155 TRP A CA 1
ATOM 931 C C . TRP A 1 155 ? 41.895 24.279 123.240 1.00 45.09 155 TRP A C 1
ATOM 932 O O . TRP A 1 155 ? 41.569 24.624 122.103 1.00 49.16 155 TRP A O 1
ATOM 943 N N . VAL A 1 156 ? 41.265 23.323 123.914 1.00 47.23 156 VAL A N 1
ATOM 944 C CA . VAL A 1 156 ? 40.025 22.756 123.412 1.00 45.81 156 VAL A CA 1
ATOM 945 C C . VAL A 1 156 ? 38.845 23.483 124.050 1.00 46.58 156 VAL A C 1
ATOM 946 O O . VAL A 1 156 ? 38.847 23.770 125.255 1.00 44.98 156 VAL A O 1
ATOM 950 N N . LEU A 1 157 ? 37.851 23.806 123.235 1.00 46.91 157 LEU A N 1
ATOM 951 C CA . LEU A 1 157 ? 36.663 24.482 123.726 1.00 45.74 157 LEU A CA 1
ATOM 952 C C . LEU A 1 157 ? 35.478 23.520 123.748 1.00 47.56 157 LEU A C 1
ATOM 953 O O . LEU A 1 157 ? 34.960 23.157 122.695 1.00 50.43 157 LEU A O 1
ATOM 958 N N . ASN A 1 158 ? 35.057 23.101 124.940 1.00 42.39 158 ASN A N 1
ATOM 959 C CA . ASN A 1 158 ? 33.906 22.199 125.064 1.00 40.78 158 ASN A CA 1
ATOM 960 C C . ASN A 1 158 ? 32.622 22.991 125.227 1.00 41.43 158 ASN A C 1
ATOM 961 O O . ASN A 1 158 ? 32.520 23.837 126.108 1.00 45.05 158 ASN A O 1
ATOM 966 N N . ILE A 1 159 ? 31.654 22.738 124.355 1.00 42.00 159 ILE A N 1
ATOM 967 C CA . ILE A 1 159 ? 30.473 23.585 124.273 1.00 40.55 159 ILE A CA 1
ATOM 968 C C . ILE A 1 159 ? 29.221 22.824 124.707 1.00 40.55 159 ILE A C 1
ATOM 969 O O . ILE A 1 159 ? 28.981 21.692 124.271 1.00 41.77 159 ILE A O 1
ATOM 974 N N . TYR A 1 160 ? 28.443 23.451 125.583 1.00 35.04 160 TYR A N 1
ATOM 975 C CA . TYR A 1 160 ? 27.222 22.863 126.121 1.00 37.56 160 TYR A CA 1
ATOM 976 C C . TYR A 1 160 ? 26.088 23.838 125.891 1.00 38.02 160 TYR A C 1
ATOM 977 O O . TYR A 1 160 ? 26.294 25.050 125.863 1.00 38.27 160 TYR A O 1
ATOM 986 N N . VAL A 1 161 ? 24.898 23.302 125.675 1.00 37.74 161 VAL A N 1
ATOM 987 C CA . VAL A 1 161 ? 23.701 24.109 125.637 1.00 38.61 161 VAL A CA 1
ATOM 988 C C . VAL A 1 161 ? 22.703 23.476 126.568 1.00 41.62 161 VAL A C 1
ATOM 989 O O . VAL A 1 161 ? 22.451 22.256 126.492 1.00 40.43 161 VAL A O 1
ATOM 993 N N . ASN A 1 162 ? 22.153 24.302 127.453 1.00 41.88 162 ASN A N 1
ATOM 994 C CA . ASN A 1 162 ? 21.217 23.816 128.453 1.00 46.01 162 ASN A CA 1
ATOM 995 C C . ASN A 1 162 ? 21.845 22.667 129.238 1.00 42.40 162 ASN A C 1
ATOM 996 O O . ASN A 1 162 ? 21.162 21.703 129.591 1.00 41.31 162 ASN A O 1
ATOM 1001 N N . GLU A 1 163 ? 23.158 22.779 129.465 1.00 40.80 163 GLU A N 1
ATOM 1002 C CA . GLU A 1 163 ? 23.940 21.815 130.254 1.00 42.66 163 GLU A CA 1
ATOM 1003 C C . GLU A 1 163 ? 24.162 20.470 129.594 1.00 43.62 163 GLU A C 1
ATOM 1004 O O . GLU A 1 163 ? 24.673 19.549 130.231 1.00 47.61 163 GLU A O 1
ATOM 1010 N N . LYS A 1 164 ? 23.777 20.366 128.325 1.00 44.11 164 LYS A N 1
ATOM 1011 C CA . LYS A 1 164 ? 23.975 19.154 127.530 1.00 40.67 164 LYS A CA 1
ATOM 1012 C C . LYS A 1 164 ? 25.096 19.369 126.516 1.00 42.25 164 LYS A C 1
ATOM 1013 O O . LYS A 1 164 ? 25.144 20.411 125.855 1.00 40.63 164 LYS A O 1
ATOM 1019 N N . TYR A 1 165 ? 26.011 18.406 126.420 1.00 42.95 165 TYR A N 1
ATOM 1020 C CA . TYR A 1 165 ? 27.144 18.516 125.503 1.00 44.25 165 TYR A CA 1
ATOM 1021 C C . TYR A 1 165 ? 26.689 18.750 124.062 1.00 45.61 165 TYR A C 1
ATOM 1022 O O . TYR A 1 165 ? 25.806 18.057 123.560 1.00 50.37 165 TYR A O 1
ATOM 1031 N N . TYR A 1 166 ? 27.298 19.725 123.398 1.00 43.19 166 TYR A N 1
ATOM 1032 C CA . TYR A 1 166 ? 26.922 20.052 122.029 1.00 44.78 166 TYR A CA 1
ATOM 1033 C C . TYR A 1 166 ? 28.022 19.666 121.056 1.00 51.81 166 TYR A C 1
ATOM 1034 O O . TYR A 1 166 ? 27.807 18.877 120.143 1.00 54.39 166 TYR A O 1
ATOM 1043 N N . ASP A 1 167 ? 29.187 20.275 121.233 1.00 51.86 167 ASP A N 1
ATOM 1044 C CA . ASP A 1 167 ? 30.352 19.953 120.437 1.00 47.72 167 ASP A CA 1
ATOM 1045 C C . ASP A 1 167 ? 31.620 20.505 121.077 1.00 45.02 167 ASP A C 1
ATOM 1046 O O . ASP A 1 167 ? 31.594 21.038 122.195 1.00 46.01 167 ASP A O 1
ATOM 1051 N N . GLN A 1 168 ? 32.729 20.372 120.362 1.00 42.82 168 GLN A N 1
ATOM 1052 C CA . GLN A 1 168 ? 34.014 20.861 120.837 1.00 42.74 168 GLN A CA 1
ATOM 1053 C C . GLN A 1 168 ? 34.921 21.180 119.652 1.00 46.54 168 GLN A C 1
ATOM 1054 O O . GLN A 1 168 ? 34.764 20.605 118.579 1.00 50.61 168 GLN A O 1
ATOM 1060 N N . PHE A 1 169 ? 35.848 22.113 119.829 1.00 46.60 169 PHE A N 1
ATOM 1061 C CA . PHE A 1 169 ? 36.894 22.314 118.831 1.00 47.51 169 PHE A CA 1
ATOM 1062 C C . PHE A 1 169 ? 38.120 22.992 119.429 1.00 49.81 169 PHE A C 1
ATOM 1063 O O . PHE A 1 169 ? 38.058 23.543 120.526 1.00 50.74 169 PHE A O 1
ATOM 1071 N N . VAL A 1 170 ? 39.236 22.920 118.715 1.00 49.63 170 VAL A N 1
ATOM 1072 C CA . VAL A 1 170 ? 40.510 23.398 119.228 1.00 48.43 170 VAL A CA 1
ATOM 1073 C C . VAL A 1 170 ? 40.910 24.724 118.597 1.00 50.02 170 VAL A C 1
ATOM 1074 O O . VAL A 1 170 ? 40.791 24.911 117.387 1.00 57.60 170 VAL A O 1
ATOM 1078 N N . ILE A 1 171 ? 41.392 25.648 119.418 1.00 47.80 171 ILE A N 1
ATOM 1079 C CA . ILE A 1 171 ? 41.848 26.939 118.919 1.00 42.84 171 ILE A CA 1
ATOM 1080 C C . ILE A 1 171 ? 43.270 27.174 119.382 1.00 46.91 171 ILE A C 1
ATOM 1081 O O . ILE A 1 171 ? 43.774 26.449 120.242 1.00 49.57 171 ILE A O 1
ATOM 1086 N N . THR A 1 172 ? 43.922 28.172 118.798 1.00 50.71 172 THR A N 1
ATOM 1087 C CA . THR A 1 172 ? 45.288 28.521 119.168 1.00 50.60 172 THR A CA 1
ATOM 1088 C C . THR A 1 172 ? 45.313 29.874 119.851 1.00 54.37 172 THR A C 1
ATOM 1089 O O . THR A 1 172 ? 44.719 30.833 119.364 1.00 56.98 172 THR A O 1
ATOM 1093 N N . ALA A 1 173 ? 45.998 29.960 120.978 1.00 54.67 173 ALA A N 1
ATOM 1094 C CA . ALA A 1 173 ? 46.230 31.252 121.596 1.00 55.06 173 ALA A CA 1
ATOM 1095 C C . ALA A 1 173 ? 47.687 31.615 121.403 1.00 55.31 173 ALA A C 1
ATOM 1096 O O . ALA A 1 173 ? 48.586 30.802 121.644 1.00 56.13 173 ALA A O 1
ATOM 1098 N N . GLU A 1 174 ? 47.917 32.848 120.979 1.00 55.49 174 GLU A N 1
ATOM 1099 C CA . GLU A 1 174 ? 49.260 33.331 120.723 1.00 58.86 174 GLU A CA 1
ATOM 1100 C C . GLU A 1 174 ? 49.791 34.050 121.955 1.00 59.52 174 GLU A C 1
ATOM 1101 O O . GLU A 1 174 ? 50.991 34.255 122.097 1.00 61.81 174 GLU A O 1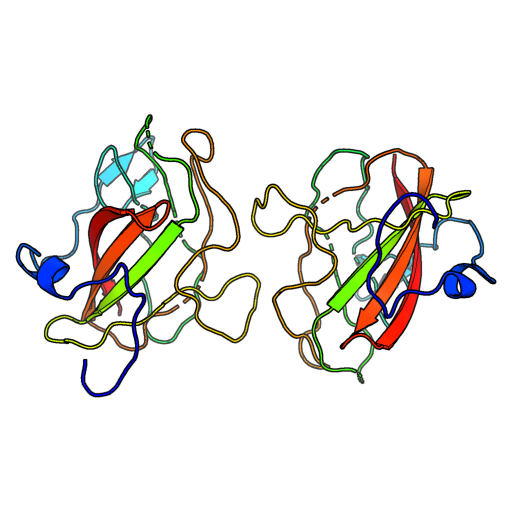
ATOM 1108 N N . SER B 1 36 ? 3.619 48.972 144.086 1.00 80.71 36 SER B N 1
ATOM 1109 C CA . SER B 1 36 ? 3.488 48.739 145.524 1.00 76.97 36 SER B CA 1
ATOM 1110 C C . SER B 1 36 ? 2.600 47.515 145.783 1.00 66.02 36 SER B C 1
ATOM 1111 O O . SER B 1 36 ? 3.073 46.512 146.319 1.00 65.47 36 SER B O 1
ATOM 1114 N N . THR B 1 37 ? 1.316 47.641 145.481 1.00 58.80 37 THR B N 1
ATOM 1115 C CA . THR B 1 37 ? 0.384 46.526 145.546 1.00 62.95 37 THR B CA 1
ATOM 1116 C C . THR B 1 37 ? 0.604 45.446 144.493 1.00 59.06 37 THR B C 1
ATOM 1117 O O . THR B 1 37 ? 0.415 44.269 144.759 1.00 54.41 37 THR B O 1
ATOM 1121 N N . GLN B 1 38 ? 0.937 45.855 143.276 1.00 52.09 38 GLN B N 1
ATOM 1122 C CA . GLN B 1 38 ? 1.056 44.902 142.182 1.00 52.97 38 GLN B CA 1
ATOM 1123 C C . GLN B 1 38 ? 2.433 44.359 141.813 1.00 50.10 38 GLN B C 1
ATOM 1124 O O . GLN B 1 38 ? 2.523 43.356 141.132 1.00 47.39 38 GLN B O 1
ATOM 1130 N N . VAL B 1 39 ? 3.503 44.997 142.255 1.00 49.83 39 VAL B N 1
ATOM 1131 C CA . VAL B 1 39 ? 4.822 44.515 141.875 1.00 48.52 39 VAL B CA 1
ATOM 1132 C C . VAL B 1 39 ? 5.818 44.489 143.007 1.00 42.99 39 VAL B C 1
ATOM 1133 O O . VAL B 1 39 ? 5.702 45.232 143.966 1.00 46.43 39 VAL B O 1
ATOM 1137 N N . ASN B 1 40 ? 6.808 43.623 142.874 1.00 39.14 40 ASN B N 1
ATOM 1138 C CA . ASN B 1 40 ? 7.920 43.608 143.807 1.00 38.21 40 ASN B CA 1
ATOM 1139 C C . ASN B 1 40 ? 9.028 44.559 143.368 1.00 39.01 40 ASN B C 1
ATOM 1140 O O . ASN B 1 40 ? 9.128 44.907 142.202 1.00 47.11 40 ASN B O 1
ATOM 1145 N N . ALA B 1 41 ? 9.849 44.993 144.312 1.00 42.48 41 ALA B N 1
ATOM 1146 C CA . ALA B 1 41 ? 10.975 45.868 144.003 1.00 38.70 41 ALA B CA 1
ATOM 1147 C C . ALA B 1 41 ? 12.146 45.464 144.903 1.00 38.53 41 ALA B C 1
ATOM 1148 O O . ALA B 1 41 ? 11.959 44.747 145.887 1.00 39.48 41 ALA B O 1
ATOM 1150 N N . PRO B 1 42 ? 13.362 45.899 144.566 1.00 36.08 42 PRO B N 1
ATOM 1151 C CA . PRO B 1 42 ? 14.463 45.557 145.473 1.00 30.42 42 PRO B CA 1
ATOM 1152 C C . PRO B 1 42 ? 14.253 46.178 146.857 1.00 37.36 42 PRO B C 1
ATOM 1153 O O . PRO B 1 42 ? 13.697 47.272 146.976 1.00 39.86 42 PRO B O 1
ATOM 1157 N N . SER B 1 43 ? 14.718 45.502 147.897 1.00 38.76 43 SER B N 1
ATOM 1158 C CA . SER B 1 43 ? 14.515 46.006 149.247 1.00 36.87 43 SER B CA 1
ATOM 1159 C C . SER B 1 43 ? 15.278 47.311 149.502 1.00 37.62 43 SER B C 1
ATOM 1160 O O . SER B 1 43 ? 14.929 48.060 150.410 1.00 41.12 43 SER B O 1
ATOM 1163 N N . PHE B 1 44 ? 16.298 47.613 148.697 1.00 35.10 44 PHE B N 1
ATOM 1164 C CA . PHE B 1 44 ? 17.040 48.877 148.900 1.00 34.20 44 PHE B CA 1
ATOM 1165 C C . PHE B 1 44 ? 16.341 50.059 148.213 1.00 40.15 44 PHE B C 1
ATOM 1166 O O . PHE B 1 44 ? 16.792 51.193 148.300 1.00 44.01 44 PHE B O 1
ATOM 1174 N N . PHE B 1 45 ? 15.236 49.770 147.534 1.00 38.89 45 PHE B N 1
ATOM 1175 C CA . PHE B 1 45 ? 14.420 50.789 146.906 1.00 39.16 45 PHE B CA 1
ATOM 1176 C C . PHE B 1 45 ? 13.299 51.229 147.810 1.00 41.48 45 PHE B C 1
ATOM 1177 O O . PHE B 1 45 ? 12.639 50.393 148.414 1.00 45.00 45 PHE B O 1
ATOM 1185 N N . HIS B 1 46 ? 13.060 52.534 147.893 1.00 37.38 46 HIS B N 1
ATOM 1186 C CA . HIS B 1 46 ? 11.876 53.013 148.598 1.00 35.93 46 HIS B CA 1
ATOM 1187 C C . HIS B 1 46 ? 11.276 54.167 147.798 1.00 36.55 46 HIS B C 1
ATOM 1188 O O . HIS B 1 46 ? 12.010 54.991 147.228 1.00 40.96 46 HIS B O 1
ATOM 1195 N N . LEU B 1 47 ? 9.949 54.231 147.742 1.00 34.98 47 LEU B N 1
ATOM 1196 C CA . LEU B 1 47 ? 9.282 55.253 146.935 1.00 34.69 47 LEU B CA 1
ATOM 1197 C C . LEU B 1 47 ? 9.640 56.685 147.303 1.00 38.69 47 LEU B C 1
ATOM 1198 O O . LEU B 1 47 ? 9.436 57.603 146.512 1.00 42.37 47 LEU B O 1
ATOM 1203 N N . SER B 1 48 ? 10.176 56.881 148.501 1.00 41.30 48 SER B N 1
ATOM 1204 C CA . SER B 1 48 ? 10.537 58.217 148.942 1.00 40.11 48 SER B CA 1
ATOM 1205 C C . SER B 1 48 ? 11.607 58.861 148.054 1.00 42.45 48 SER B C 1
ATOM 1206 O O . SER B 1 48 ? 11.803 60.072 148.128 1.00 43.10 48 SER B O 1
ATOM 1209 N N . VAL B 1 49 ? 12.274 58.073 147.200 1.00 43.48 49 VAL B N 1
ATOM 1210 C CA . VAL B 1 49 ? 13.242 58.645 146.248 1.00 42.53 49 VAL B CA 1
ATOM 1211 C C . VAL B 1 49 ? 12.562 59.637 145.316 1.00 42.37 49 VAL B C 1
ATOM 1212 O O . VAL B 1 49 ? 13.224 60.464 144.692 1.00 52.44 49 VAL B O 1
ATOM 1216 N N . LEU B 1 50 ? 11.244 59.549 145.212 1.00 36.42 50 LEU B N 1
ATOM 1217 C CA . LEU B 1 50 ? 10.506 60.478 144.376 1.00 39.08 50 LEU B CA 1
ATOM 1218 C C . LEU B 1 50 ? 10.343 61.860 145.004 1.00 44.02 50 LEU B C 1
ATOM 1219 O O . LEU B 1 50 ? 9.984 62.802 144.304 1.00 46.30 50 LEU B O 1
ATOM 1224 N N . LYS B 1 51 ? 10.585 61.988 146.307 1.00 46.92 51 LYS B N 1
ATOM 1225 C CA . LYS B 1 51 ? 10.156 63.206 147.014 1.00 53.49 51 LYS B CA 1
ATOM 1226 C C . LYS B 1 51 ? 10.647 64.530 146.406 1.00 54.47 51 LYS B C 1
ATOM 1227 O O . LYS B 1 51 ? 9.883 65.500 146.358 1.00 57.88 51 LYS B O 1
ATOM 1233 N N . ASP B 1 52 ? 11.890 64.579 145.929 1.00 47.43 52 ASP B N 1
ATOM 1234 C CA . ASP B 1 52 ? 12.424 65.846 145.430 1.00 55.29 52 ASP B CA 1
ATOM 1235 C C . ASP B 1 52 ? 12.685 65.872 143.919 1.00 58.18 52 ASP B C 1
ATOM 1236 O O . ASP B 1 52 ? 13.463 66.693 143.430 1.00 59.52 52 ASP B O 1
ATOM 1241 N N . VAL B 1 53 ? 12.018 65.001 143.175 1.00 55.16 53 VAL B N 1
ATOM 1242 C CA . VAL B 1 53 ? 12.282 64.895 141.753 1.00 50.12 53 VAL B CA 1
ATOM 1243 C C . VAL B 1 53 ? 11.773 66.116 141.002 1.00 53.83 53 VAL B C 1
ATOM 1244 O O . VAL B 1 53 ? 10.633 66.550 141.191 1.00 56.55 53 VAL B O 1
ATOM 1248 N N . ASN B 1 54 ? 12.604 66.669 140.137 1.00 52.00 54 ASN B N 1
ATOM 1249 C CA . ASN B 1 54 ? 12.152 67.758 139.305 1.00 58.74 54 ASN B CA 1
ATOM 1250 C C . ASN B 1 54 ? 11.781 67.139 137.979 1.00 57.19 54 ASN B C 1
ATOM 1251 O O . ASN B 1 54 ? 12.639 66.681 137.242 1.00 51.22 54 ASN B O 1
ATOM 1256 N N . TRP B 1 55 ? 10.496 67.135 137.666 1.00 59.22 55 TRP B N 1
ATOM 1257 C CA . TRP B 1 55 ? 10.052 66.435 136.482 1.00 59.96 55 TRP B CA 1
ATOM 1258 C C . TRP B 1 55 ? 10.213 67.262 135.230 1.00 66.71 55 TRP B C 1
ATOM 1259 O O . TRP B 1 55 ? 9.254 67.619 134.565 1.00 70.07 55 TRP B O 1
ATOM 1270 N N . GLU B 1 56 ? 11.466 67.542 134.922 1.00 72.93 56 GLU B N 1
ATOM 1271 C CA . GLU B 1 56 ? 11.847 68.234 133.716 1.00 83.68 56 GLU B CA 1
ATOM 1272 C C . GLU B 1 56 ? 13.001 67.439 133.139 1.00 89.46 56 GLU B C 1
ATOM 1273 O O . GLU B 1 56 ? 13.915 67.071 133.865 1.00 93.80 56 GLU B O 1
ATOM 1279 N N . GLU B 1 57 ? 12.979 67.167 131.845 1.00 90.76 57 GLU B N 1
ATOM 1280 C CA . GLU B 1 57 ? 14.079 66.427 131.248 1.00 91.00 57 GLU B CA 1
ATOM 1281 C C . GLU B 1 57 ? 15.394 67.081 131.655 1.00 89.57 57 GLU B C 1
ATOM 1282 O O . GLU B 1 57 ? 15.531 68.311 131.629 1.00 85.48 57 GLU B O 1
ATOM 1288 N N . THR B 1 58 ? 16.347 66.251 132.061 1.00 91.70 58 THR B N 1
ATOM 1289 C CA . THR B 1 58 ? 17.649 66.745 132.470 1.00 98.09 58 THR B CA 1
ATOM 1290 C C . THR B 1 58 ? 18.351 67.413 131.308 1.00 100.34 58 THR B C 1
ATOM 1291 O O . THR B 1 58 ? 18.486 66.820 130.240 1.00 103.12 58 THR B O 1
ATOM 1295 N N . PRO B 1 59 ? 18.826 68.647 131.521 1.00 101.61 59 PRO B N 1
ATOM 1296 C CA . PRO B 1 59 ? 19.420 69.406 130.414 1.00 102.65 59 PRO B CA 1
ATOM 1297 C C . PRO B 1 59 ? 20.708 68.773 129.903 1.00 96.08 59 PRO B C 1
ATOM 1298 O O . PRO B 1 59 ? 21.478 68.179 130.660 1.00 92.16 59 PRO B O 1
ATOM 1302 N N . SER B 1 60 ? 20.913 68.895 128.599 1.00 94.07 60 SER B N 1
ATOM 1303 C CA . SER B 1 60 ? 22.088 68.346 127.953 1.00 88.25 60 SER B CA 1
ATOM 1304 C C . SER B 1 60 ? 23.301 69.217 128.201 1.00 80.80 60 SER B C 1
ATOM 1305 O O . SER B 1 60 ? 23.181 70.411 128.470 1.00 78.92 60 SER B O 1
ATOM 1308 N N . PHE B 1 61 ? 24.472 68.601 128.134 1.00 74.67 61 PHE B N 1
ATOM 1309 C CA . PHE B 1 61 ? 25.715 69.338 128.250 1.00 75.01 61 PHE B CA 1
ATOM 1310 C C . PHE B 1 61 ? 26.839 68.701 127.440 1.00 79.72 61 PHE B C 1
ATOM 1311 O O . PHE B 1 61 ? 26.715 67.575 126.951 1.00 80.06 61 PHE B O 1
ATOM 1319 N N . ILE B 1 62 ? 27.914 69.454 127.248 1.00 85.61 62 ILE B N 1
ATOM 1320 C CA . ILE B 1 62 ? 29.068 68.955 126.514 1.00 88.41 62 ILE B CA 1
ATOM 1321 C C . ILE B 1 62 ? 30.192 68.625 127.492 1.00 87.77 62 ILE B C 1
ATOM 1322 O O . ILE B 1 62 ? 30.514 69.417 128.377 1.00 88.39 62 ILE B O 1
ATOM 1327 N N . GLN B 1 63 ? 30.763 67.437 127.351 1.00 88.08 63 GLN B N 1
ATOM 1328 C CA . GLN B 1 63 ? 31.948 67.070 128.114 1.00 92.88 63 GLN B CA 1
ATOM 1329 C C . GLN B 1 63 ? 32.959 66.546 127.129 1.00 94.83 63 GLN B C 1
ATOM 1330 O O . GLN B 1 63 ? 32.712 65.535 126.471 1.00 93.69 63 GLN B O 1
ATOM 1336 N N . GLU B 1 64 ? 34.053 67.275 126.973 1.00 99.73 64 GLU B N 1
ATOM 1337 C CA . GLU B 1 64 ? 35.107 66.888 126.053 1.00 102.84 64 GLU B CA 1
ATOM 1338 C C . GLU B 1 64 ? 34.596 66.651 124.639 1.00 102.24 64 GLU B C 1
ATOM 1339 O O . GLU B 1 64 ? 35.020 65.719 123.966 1.00 101.27 64 GLU B O 1
ATOM 1345 N N . LYS B 1 65 ? 33.690 67.511 124.191 1.00 103.14 65 LYS B N 1
ATOM 1346 C CA . LYS B 1 65 ? 33.213 67.463 122.819 1.00 105.00 65 LYS B CA 1
ATOM 1347 C C . LYS B 1 65 ? 32.097 66.469 122.536 1.00 102.39 65 LYS B C 1
ATOM 1348 O O . LYS B 1 65 ? 31.717 66.287 121.386 1.00 103.12 65 LYS B O 1
ATOM 1354 N N . ILE B 1 66 ? 31.570 65.825 123.568 1.00 100.49 66 ILE B N 1
ATOM 1355 C CA . ILE B 1 66 ? 30.494 64.857 123.373 1.00 95.77 66 ILE B CA 1
ATOM 1356 C C . ILE B 1 66 ? 29.242 65.299 124.101 1.00 91.02 66 ILE B C 1
ATOM 1357 O O . ILE B 1 66 ? 29.305 65.690 125.257 1.00 91.78 66 ILE B O 1
ATOM 1362 N N . PRO B 1 67 ? 28.105 65.249 123.423 1.00 86.14 67 PRO B N 1
ATOM 1363 C CA . PRO B 1 67 ? 26.845 65.672 124.048 1.00 83.74 67 PRO B CA 1
ATOM 1364 C C . PRO B 1 67 ? 26.333 64.624 125.031 1.00 79.44 67 PRO B C 1
ATOM 1365 O O . PRO B 1 67 ? 26.282 63.438 124.703 1.00 72.89 67 PRO B O 1
ATOM 1369 N N . LEU B 1 68 ? 25.941 65.074 126.218 1.00 79.18 68 LEU B N 1
ATOM 1370 C CA . LEU B 1 68 ? 25.540 64.174 127.288 1.00 73.24 68 LEU B CA 1
ATOM 1371 C C . LEU B 1 68 ? 24.213 64.596 127.891 1.00 70.82 68 LEU B C 1
ATOM 1372 O O . LEU B 1 68 ? 23.781 65.732 127.729 1.00 74.43 68 LEU B O 1
ATOM 1377 N N . LYS B 1 69 ? 23.573 63.657 128.578 1.00 65.45 69 LYS B N 1
ATOM 1378 C CA . LYS B 1 69 ? 22.376 63.921 129.358 1.00 63.51 69 LYS B CA 1
ATOM 1379 C C . LYS B 1 69 ? 22.551 63.286 130.736 1.00 61.22 69 LYS B C 1
ATOM 1380 O O . LYS B 1 69 ? 22.908 62.112 130.842 1.00 61.52 69 LYS B O 1
ATOM 1386 N N . GLY B 1 70 ? 22.318 64.056 131.788 1.00 59.25 70 GLY B N 1
ATOM 1387 C CA . GLY B 1 70 ? 22.432 63.527 133.132 1.00 62.28 70 GLY B CA 1
ATOM 1388 C C . GLY B 1 70 ? 22.998 64.556 134.089 1.00 65.97 70 GLY B C 1
ATOM 1389 O O . GLY B 1 70 ? 22.816 65.755 133.895 1.00 71.74 70 GLY B O 1
ATOM 1390 N N . ILE B 1 71 ? 23.732 64.099 135.097 1.00 61.88 71 ILE B N 1
ATOM 1391 C CA . ILE B 1 71 ? 24.265 65.019 136.093 1.00 64.15 71 ILE B CA 1
ATOM 1392 C C . ILE B 1 71 ? 25.753 65.292 135.876 1.00 67.68 71 ILE B C 1
ATOM 1393 O O . ILE B 1 71 ? 26.572 64.364 135.889 1.00 67.05 71 ILE B O 1
ATOM 1398 N N . GLU B 1 72 ? 26.089 66.567 135.671 1.00 68.69 72 GLU B N 1
ATOM 1399 C CA . GLU B 1 72 ? 27.470 66.978 135.425 1.00 71.43 72 GLU B CA 1
ATOM 1400 C C . GLU B 1 72 ? 28.391 66.596 136.574 1.00 71.83 72 GLU B C 1
ATOM 1401 O O . GLU B 1 72 ? 28.036 66.747 137.746 1.00 68.74 72 GLU B O 1
ATOM 1407 N N . GLU B 1 73 ? 29.536 66.028 136.236 1.00 75.39 73 GLU B N 1
ATOM 1408 C CA . GLU B 1 73 ? 30.543 65.697 137.223 1.00 76.00 73 GLU B CA 1
ATOM 1409 C C . GLU B 1 73 ? 30.185 64.458 138.025 1.00 71.05 73 GLU B C 1
ATOM 1410 O O . GLU B 1 73 ? 30.892 64.091 138.952 1.00 71.42 73 GLU B O 1
ATOM 1416 N N . LYS B 1 74 ? 29.086 63.810 137.669 1.00 65.79 74 LYS B N 1
ATOM 1417 C CA . LYS B 1 74 ? 28.697 62.593 138.360 1.00 58.97 74 LYS B CA 1
ATOM 1418 C C . LYS B 1 74 ? 28.439 61.449 137.404 1.00 55.03 74 LYS B C 1
ATOM 1419 O O . LYS B 1 74 ? 29.312 60.635 137.152 1.00 55.93 74 LYS B O 1
ATOM 1425 N N . ILE B 1 75 ? 27.230 61.395 136.870 1.00 56.73 75 ILE B N 1
ATOM 1426 C CA . ILE B 1 75 ? 26.870 60.336 135.951 1.00 55.74 75 ILE B CA 1
ATOM 1427 C C . ILE B 1 75 ? 26.003 60.853 134.813 1.00 53.91 75 ILE B C 1
ATOM 1428 O O . ILE B 1 75 ? 25.194 61.743 135.002 1.00 58.13 75 ILE B O 1
ATOM 1433 N N . ALA B 1 76 ? 26.167 60.278 133.632 1.00 51.35 76 ALA B N 1
ATOM 1434 C CA . ALA B 1 76 ? 25.390 60.690 132.467 1.00 51.91 76 ALA B CA 1
ATOM 1435 C C . ALA B 1 76 ? 25.325 59.622 131.384 1.00 53.65 76 ALA B C 1
ATOM 1436 O O . ALA B 1 76 ? 26.083 58.650 131.393 1.00 50.70 76 ALA B O 1
ATOM 1446 N N . ALA B 1 78 ? 24.727 59.164 126.881 1.00 59.65 78 ALA B N 1
ATOM 1447 C CA . ALA B 1 78 ? 24.852 59.844 125.603 1.00 54.12 78 ALA B CA 1
ATOM 1448 C C . ALA B 1 78 ? 23.538 60.517 125.254 1.00 62.28 78 ALA B C 1
ATOM 1449 O O . ALA B 1 78 ? 22.468 59.970 125.519 1.00 62.47 78 ALA B O 1
ATOM 1451 N N . ASP B 1 79 ? 23.615 61.715 124.685 1.00 70.35 79 ASP B N 1
ATOM 1452 C CA . ASP B 1 79 ? 22.415 62.428 124.284 1.00 75.81 79 ASP B CA 1
ATOM 1453 C C . ASP B 1 79 ? 21.851 61.764 123.045 1.00 74.54 79 ASP B C 1
ATOM 1454 O O . ASP B 1 79 ? 22.005 62.253 121.936 1.00 79.16 79 ASP B O 1
ATOM 1459 N N . SER B 1 80 ? 21.190 60.643 123.251 1.00 73.72 80 SER B N 1
ATOM 1460 C CA . SER B 1 80 ? 20.583 59.894 122.175 1.00 75.48 80 SER B CA 1
ATOM 1461 C C . SER B 1 80 ? 19.101 59.761 122.494 1.00 75.62 80 SER B C 1
ATOM 1462 O O . SER B 1 80 ? 18.724 59.624 123.656 1.00 77.92 80 SER B O 1
ATOM 1465 N N . PRO B 1 81 ? 18.252 59.796 121.465 1.00 75.33 81 PRO B N 1
ATOM 1466 C CA . PRO B 1 81 ? 16.811 59.667 121.705 1.00 74.59 81 PRO B CA 1
ATOM 1467 C C . PRO B 1 81 ? 16.434 58.261 122.186 1.00 71.39 81 PRO B C 1
ATOM 1468 O O . PRO B 1 81 ? 16.951 57.277 121.668 1.00 72.75 81 PRO B O 1
ATOM 1472 N N . ILE B 1 82 ? 15.573 58.175 123.193 1.00 69.68 82 ILE B N 1
ATOM 1473 C CA . ILE B 1 82 ? 15.115 56.882 123.699 1.00 64.03 82 ILE B CA 1
ATOM 1474 C C . ILE B 1 82 ? 13.710 56.634 123.180 1.00 62.38 82 ILE B C 1
ATOM 1475 O O . ILE B 1 82 ? 12.806 57.456 123.368 1.00 61.56 82 ILE B O 1
ATOM 1480 N N . ILE B 1 83 ? 13.538 55.526 122.476 1.00 63.09 83 ILE B N 1
ATOM 1481 C CA . ILE B 1 83 ? 12.250 55.225 121.875 1.00 63.85 83 ILE B CA 1
ATOM 1482 C C . ILE B 1 83 ? 11.564 54.126 122.661 1.00 59.68 83 ILE B C 1
ATOM 1483 O O . ILE B 1 83 ? 12.155 53.079 122.911 1.00 63.75 83 ILE B O 1
ATOM 1488 N N . ALA B 1 84 ? 10.318 54.371 123.047 1.00 54.89 84 ALA B N 1
ATOM 1489 C CA . ALA B 1 84 ? 9.553 53.405 123.832 1.00 60.37 84 ALA B CA 1
ATOM 1490 C C . ALA B 1 84 ? 9.433 52.041 123.150 1.00 61.76 84 ALA B C 1
ATOM 1491 O O . ALA B 1 84 ? 9.168 51.955 121.950 1.00 61.82 84 ALA B O 1
ATOM 1493 N N . ASN B 1 85 ? 9.618 50.983 123.938 1.00 60.50 85 ASN B N 1
ATOM 1494 C CA . ASN B 1 85 ? 9.504 49.605 123.459 1.00 57.26 85 ASN B CA 1
ATOM 1495 C C . ASN B 1 85 ? 10.544 49.235 122.411 1.00 58.42 85 ASN B C 1
ATOM 1496 O O . ASN B 1 85 ? 10.319 48.360 121.584 1.00 64.42 85 ASN B O 1
ATOM 1501 N N . GLU B 1 86 ? 11.691 49.902 122.470 1.00 55.00 86 GLU B N 1
ATOM 1502 C CA . GLU B 1 86 ? 12.817 49.578 121.610 1.00 52.64 86 GLU B CA 1
ATOM 1503 C C . GLU B 1 86 ? 14.088 49.390 122.416 1.00 52.07 86 GLU B C 1
ATOM 1504 O O . GLU B 1 86 ? 14.538 50.314 123.089 1.00 57.88 86 GLU B O 1
ATOM 1510 N N . LYS B 1 87 ? 14.666 48.195 122.360 1.00 51.29 87 LYS B N 1
ATOM 1511 C CA . LYS B 1 87 ? 15.956 47.955 123.004 1.00 49.20 87 LYS B CA 1
ATOM 1512 C C . LYS B 1 87 ? 17.079 48.686 122.277 1.00 53.16 87 LYS B C 1
ATOM 1513 O O . LYS B 1 87 ? 17.429 48.331 121.168 1.00 70.94 87 LYS B O 1
ATOM 1519 N N . ASN B 1 88 ? 17.692 49.659 122.932 1.00 54.65 88 ASN B N 1
ATOM 1520 C CA . ASN B 1 88 ? 18.752 50.443 122.311 1.00 60.81 88 ASN B CA 1
ATOM 1521 C C . ASN B 1 88 ? 19.970 50.523 123.226 1.00 57.27 88 ASN B C 1
ATOM 1522 O O . ASN B 1 88 ? 19.841 50.855 124.396 1.00 59.55 88 ASN B O 1
ATOM 1527 N N . GLU B 1 89 ? 21.145 50.199 122.695 1.00 54.64 89 GLU B N 1
ATOM 1528 C CA . GLU B 1 89 ? 22.385 50.298 123.455 1.00 51.88 89 GLU B CA 1
ATOM 1529 C C . GLU B 1 89 ? 22.822 51.749 123.573 1.00 52.75 89 GLU B C 1
ATOM 1530 O O . GLU B 1 89 ? 22.984 52.431 122.573 1.00 55.81 89 GLU B O 1
ATOM 1536 N N . ILE B 1 90 ? 22.943 52.239 124.799 1.00 52.01 90 ILE B N 1
ATOM 1537 C CA . ILE B 1 90 ? 23.354 53.617 125.028 1.00 50.71 90 ILE B CA 1
ATOM 1538 C C . ILE B 1 90 ? 24.574 53.653 125.925 1.00 49.14 90 ILE B C 1
ATOM 1539 O O . ILE B 1 90 ? 24.660 52.913 126.911 1.00 54.95 90 ILE B O 1
ATOM 1552 N N . TRP B 1 92 ? 26.888 54.871 128.800 1.00 45.58 92 TRP B N 1
ATOM 1553 C CA . TRP B 1 92 ? 26.850 55.596 130.067 1.00 46.05 92 TRP B CA 1
ATOM 1554 C C . TRP B 1 92 ? 28.236 56.103 130.408 1.00 47.67 92 TRP B C 1
ATOM 1555 O O . TRP B 1 92 ? 29.228 55.473 130.053 1.00 49.07 92 TRP B O 1
ATOM 1566 N N . TYR B 1 93 ? 28.296 57.247 131.082 1.00 50.80 93 TYR B N 1
ATOM 1567 C CA . TYR B 1 93 ? 29.559 57.875 131.445 1.00 50.96 93 TYR B CA 1
ATOM 1568 C C . TYR B 1 93 ? 29.606 58.145 132.943 1.00 54.01 93 TYR B C 1
ATOM 1569 O O . TYR B 1 93 ? 28.668 58.726 133.505 1.00 53.35 93 TYR B O 1
ATOM 1578 N N . PHE B 1 94 ? 30.697 57.721 133.578 1.00 52.88 94 PHE B N 1
ATOM 1579 C CA . PHE B 1 94 ? 30.880 57.887 135.014 1.00 52.90 94 PHE B CA 1
ATOM 1580 C C . PHE B 1 94 ? 31.858 59.008 135.277 1.00 60.54 94 PHE B C 1
ATOM 1581 O O . PHE B 1 94 ? 33.058 58.777 135.441 1.00 67.95 94 PHE B O 1
ATOM 1589 N N . LEU B 1 95 ? 31.327 60.225 135.327 1.00 60.31 95 LEU B N 1
ATOM 1590 C CA . LEU B 1 95 ? 32.137 61.437 135.379 1.00 61.48 95 LEU B CA 1
ATOM 1591 C C . LEU B 1 95 ? 32.745 61.676 136.746 1.00 62.16 95 LEU B C 1
ATOM 1592 O O . LEU B 1 95 ? 33.767 62.354 136.870 1.00 65.74 95 LEU B O 1
ATOM 1597 N N . ASP B 1 96 ? 32.084 61.166 137.774 1.00 61.24 96 ASP B N 1
ATOM 1598 C CA . ASP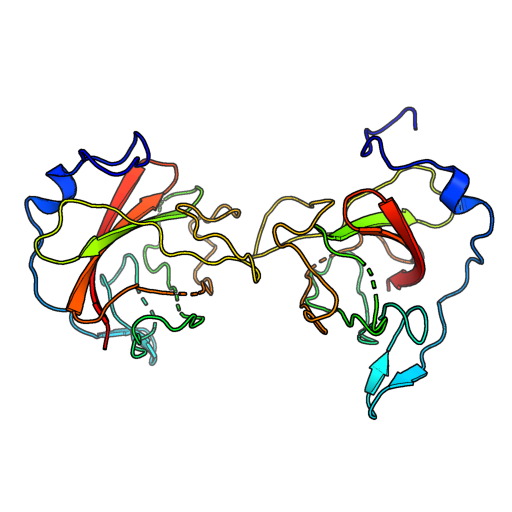 B 1 96 ? 32.568 61.316 139.136 1.00 60.77 96 ASP B CA 1
ATOM 1599 C C . ASP B 1 96 ? 33.934 60.631 139.252 1.00 62.92 96 ASP B C 1
ATOM 1600 O O . ASP B 1 96 ? 34.048 59.418 139.058 1.00 62.55 96 ASP B O 1
ATOM 1605 N N . PRO B 1 97 ? 34.981 61.411 139.554 1.00 66.17 97 PRO B N 1
ATOM 1606 C CA . PRO B 1 97 ? 36.334 60.860 139.706 1.00 68.62 97 PRO B CA 1
ATOM 1607 C C . PRO B 1 97 ? 36.443 59.955 140.940 1.00 72.55 97 PRO B C 1
ATOM 1608 O O . PRO B 1 97 ? 37.408 59.201 141.079 1.00 75.06 97 PRO B O 1
ATOM 1612 N N . GLU B 1 98 ? 35.452 60.038 141.821 1.00 72.75 98 GLU B N 1
ATOM 1613 C CA . GLU B 1 98 ? 35.395 59.191 143.007 1.00 73.79 98 GLU B CA 1
ATOM 1614 C C . GLU B 1 98 ? 34.154 58.301 143.023 1.00 71.58 98 GLU B C 1
ATOM 1615 O O . GLU B 1 98 ? 33.531 58.113 144.071 1.00 71.05 98 GLU B O 1
ATOM 1629 N N . PRO B 1 100 ? 31.896 55.411 143.530 1.00 60.60 100 PRO B N 1
ATOM 1630 C CA . PRO B 1 100 ? 31.981 54.313 144.496 1.00 54.62 100 PRO B CA 1
ATOM 1631 C C . PRO B 1 100 ? 32.079 52.980 143.769 1.00 52.42 100 PRO B C 1
ATOM 1632 O O . PRO B 1 100 ? 31.630 52.876 142.626 1.00 51.67 100 PRO B O 1
ATOM 1636 N N . THR B 1 101 ? 32.658 51.974 144.416 1.00 52.21 101 THR B N 1
ATOM 1637 C CA . THR B 1 101 ? 32.785 50.650 143.808 1.00 46.19 101 THR B CA 1
ATOM 1638 C C . THR B 1 101 ? 31.526 49.819 144.029 1.00 44.83 101 THR B C 1
ATOM 1639 O O . THR B 1 101 ? 30.909 49.892 145.089 1.00 43.93 101 THR B O 1
ATOM 1643 N N . GLY B 1 102 ? 31.119 49.056 143.017 1.00 43.38 102 GLY B N 1
ATOM 1644 C CA . GLY B 1 102 ? 29.990 48.163 143.189 1.00 40.17 102 GLY B CA 1
ATOM 1645 C C . GLY B 1 102 ? 29.190 47.893 141.936 1.00 43.92 102 GLY B C 1
ATOM 1646 O O . GLY B 1 102 ? 29.454 48.488 140.884 1.00 39.92 102 GLY B O 1
ATOM 1647 N N . LYS B 1 103 ? 28.213 46.988 142.042 1.00 44.34 103 LYS B N 1
ATOM 1648 C CA . LYS B 1 103 ? 27.310 46.739 140.934 1.00 41.70 103 LYS B CA 1
ATOM 1649 C C . LYS B 1 103 ? 26.426 47.966 140.817 1.00 43.24 103 LYS B C 1
ATOM 1650 O O . LYS B 1 103 ? 26.110 48.613 141.824 1.00 43.34 103 LYS B O 1
ATOM 1656 N N . LEU B 1 104 ? 26.037 48.277 139.587 1.00 37.71 104 LEU B N 1
ATOM 1657 C CA . LEU B 1 104 ? 25.195 49.427 139.301 1.00 39.86 104 LEU B CA 1
ATOM 1658 C C . LEU B 1 104 ? 23.735 48.996 139.135 1.00 40.43 104 LEU B C 1
ATOM 1659 O O . LEU B 1 104 ? 23.426 48.081 138.348 1.00 40.16 104 LEU B O 1
ATOM 1664 N N . SER B 1 105 ? 22.841 49.661 139.865 1.00 34.41 105 SER B N 1
ATOM 1665 C CA . SER B 1 105 ? 21.407 49.404 139.737 1.00 35.88 105 SER B CA 1
ATOM 1666 C C . SER B 1 105 ? 20.698 50.632 139.202 1.00 37.55 105 SER B C 1
ATOM 1667 O O . SER B 1 105 ? 21.068 51.768 139.523 1.00 38.44 105 SER B O 1
ATOM 1670 N N . ILE B 1 106 ? 19.696 50.392 138.369 1.00 34.03 106 ILE B N 1
ATOM 1671 C CA . ILE B 1 106 ? 18.858 51.442 137.827 1.00 36.03 106 ILE B CA 1
ATOM 1672 C C . ILE B 1 106 ? 17.406 51.057 138.032 1.00 39.48 106 ILE B C 1
ATOM 1673 O O . ILE B 1 106 ? 16.966 50.001 137.582 1.00 36.65 106 ILE B O 1
ATOM 1678 N N . ILE B 1 107 ? 16.667 51.894 138.745 1.00 38.24 107 ILE B N 1
ATOM 1679 C CA . ILE B 1 107 ? 15.269 51.617 139.005 1.00 29.44 107 ILE B CA 1
ATOM 1680 C C . ILE B 1 107 ? 14.469 52.764 138.435 1.00 34.10 107 ILE B C 1
ATOM 1681 O O . ILE B 1 107 ? 14.673 53.928 138.810 1.00 38.08 107 ILE B O 1
ATOM 1686 N N . ALA B 1 108 ? 13.586 52.458 137.502 1.00 32.89 108 ALA B N 1
ATOM 1687 C CA . ALA B 1 108 ? 12.873 53.511 136.793 1.00 35.26 108 ALA B CA 1
ATOM 1688 C C . ALA B 1 108 ? 11.441 53.587 137.247 1.00 35.08 108 ALA B C 1
ATOM 1689 O O . ALA B 1 108 ? 10.808 52.557 137.536 1.00 33.24 108 ALA B O 1
ATOM 1691 N N . LEU B 1 109 ? 10.927 54.808 137.278 1.00 38.34 109 LEU B N 1
ATOM 1692 C CA . LEU B 1 109 ? 9.517 55.061 137.539 1.00 40.32 109 LEU B CA 1
ATOM 1693 C C . LEU B 1 109 ? 8.998 56.095 136.567 1.00 38.92 109 LEU B C 1
ATOM 1694 O O . LEU B 1 109 ? 9.654 57.107 136.318 1.00 39.93 109 LEU B O 1
ATOM 1699 N N . LYS B 1 110 ? 7.819 55.846 136.015 1.00 36.95 110 LYS B N 1
ATOM 1700 C CA . LYS B 1 110 ? 7.210 56.819 135.130 1.00 39.72 110 LYS B CA 1
ATOM 1701 C C . LYS B 1 110 ? 6.637 57.934 135.978 1.00 42.49 110 LYS B C 1
ATOM 1702 O O . LYS B 1 110 ? 6.323 57.727 137.155 1.00 45.03 110 LYS B O 1
ATOM 1708 N N . GLN B 1 111 ? 6.497 59.115 135.386 1.00 46.42 111 GLN B N 1
ATOM 1709 C CA . GLN B 1 111 ? 5.854 60.225 136.077 1.00 46.21 111 GLN B CA 1
ATOM 1710 C C . GLN B 1 111 ? 4.448 59.823 136.482 1.00 48.82 111 GLN B C 1
ATOM 1711 O O . GLN B 1 111 ? 3.673 59.338 135.648 1.00 52.12 111 GLN B O 1
ATOM 1717 N N . GLY B 1 112 ? 4.132 60.010 137.763 1.00 48.63 112 GLY B N 1
ATOM 1718 C CA . GLY B 1 112 ? 2.814 59.701 138.293 1.00 49.19 112 GLY B CA 1
ATOM 1719 C C . GLY B 1 112 ? 2.593 58.244 138.655 1.00 49.77 112 GLY B C 1
ATOM 1720 O O . GLY B 1 112 ? 1.462 57.825 138.953 1.00 48.11 112 GLY B O 1
ATOM 1721 N N . SER B 1 113 ? 3.676 57.472 138.652 1.00 46.98 113 SER B N 1
ATOM 1722 C CA . SER B 1 113 ? 3.577 56.045 138.908 1.00 46.02 113 SER B CA 1
ATOM 1723 C C . SER B 1 113 ? 4.182 55.675 140.253 1.00 44.88 113 SER B C 1
ATOM 1724 O O . SER B 1 113 ? 5.116 56.339 140.713 1.00 40.45 113 SER B O 1
ATOM 1727 N N . VAL B 1 114 ? 3.647 54.621 140.875 1.00 45.87 114 VAL B N 1
ATOM 1728 C CA . VAL B 1 114 ? 4.230 54.072 142.098 1.00 51.05 114 VAL B CA 1
ATOM 1729 C C . VAL B 1 114 ? 4.791 52.684 141.814 1.00 50.73 114 VAL B C 1
ATOM 1730 O O . VAL B 1 114 ? 5.144 51.946 142.740 1.00 54.49 114 VAL B O 1
ATOM 1734 N N . THR B 1 115 ? 4.881 52.347 140.530 1.00 47.06 115 THR B N 1
ATOM 1735 C CA . THR B 1 115 ? 5.271 51.008 140.084 1.00 46.00 115 THR B CA 1
ATOM 1736 C C . THR B 1 115 ? 6.674 50.995 139.500 1.00 45.57 115 THR B C 1
ATOM 1737 O O . THR B 1 115 ? 6.891 51.377 138.350 1.00 57.67 115 THR B O 1
ATOM 1741 N N . PRO B 1 116 ? 7.642 50.541 140.284 1.00 41.12 116 PRO B N 1
ATOM 1742 C CA . PRO B 1 116 ? 9.010 50.576 139.760 1.00 38.64 116 PRO B CA 1
ATOM 1743 C C . PRO B 1 116 ? 9.289 49.485 138.742 1.00 41.76 116 PRO B C 1
ATOM 1744 O O . PRO B 1 116 ? 8.620 48.447 138.747 1.00 46.07 116 PRO B O 1
ATOM 1748 N N . THR B 1 117 ? 10.221 49.727 137.843 1.00 38.12 117 THR B N 1
ATOM 1749 C CA . THR B 1 117 ? 10.547 48.719 136.869 1.00 37.52 117 THR B CA 1
ATOM 1750 C C . THR B 1 117 ? 12.022 48.704 136.603 1.00 37.00 117 THR B C 1
ATOM 1751 O O . THR B 1 117 ? 12.678 49.724 136.637 1.00 38.70 117 THR B O 1
ATOM 1755 N N . PRO B 1 118 ? 12.541 47.524 136.336 1.00 38.13 118 PRO B N 1
ATOM 1756 C CA . PRO B 1 118 ? 13.905 47.412 135.860 1.00 39.16 118 PRO B CA 1
ATOM 1757 C C . PRO B 1 118 ? 13.866 47.754 134.390 1.00 41.99 118 PRO B C 1
ATOM 1758 O O . PRO B 1 118 ? 12.869 47.534 133.727 1.00 36.69 118 PRO B O 1
ATOM 1762 N N . LEU B 1 119 ? 14.946 48.310 133.892 1.00 41.33 119 LEU B N 1
ATOM 1763 C CA . LEU B 1 119 ? 15.106 48.511 132.484 1.00 41.74 119 LEU B CA 1
ATOM 1764 C C . LEU B 1 119 ? 16.338 47.870 131.864 1.00 39.82 119 LEU B C 1
ATOM 1765 O O . LEU B 1 119 ? 16.594 48.150 130.705 1.00 43.82 119 LEU B O 1
ATOM 1770 N N . LEU B 1 120 ? 17.136 47.042 132.547 1.00 33.71 120 LEU B N 1
ATOM 1771 C CA . LEU B 1 120 ? 18.289 46.663 131.718 1.00 35.76 120 LEU B CA 1
ATOM 1772 C C . LEU B 1 120 ? 18.026 45.371 130.967 1.00 41.02 120 LEU B C 1
ATOM 1773 O O . LEU B 1 120 ? 17.425 44.488 131.528 1.00 42.41 120 LEU B O 1
ATOM 1778 N N . PHE B 1 121 ? 18.433 45.257 129.701 1.00 40.38 121 PHE B N 1
ATOM 1779 C CA . PHE B 1 121 ? 18.440 43.959 129.029 1.00 36.78 121 PHE B CA 1
ATOM 1780 C C . PHE B 1 121 ? 19.893 43.680 128.666 1.00 42.24 121 PHE B C 1
ATOM 1781 O O . PHE B 1 121 ? 20.384 44.159 127.652 1.00 45.13 121 PHE B O 1
ATOM 1789 N N . GLN B 1 122 ? 20.580 42.923 129.519 1.00 41.51 122 GLN B N 1
ATOM 1790 C CA . GLN B 1 122 ? 22.020 42.719 129.389 1.00 44.75 122 GLN B CA 1
ATOM 1791 C C . GLN B 1 122 ? 22.377 41.515 128.527 1.00 41.83 122 GLN B C 1
ATOM 1792 O O . GLN B 1 122 ? 21.856 40.415 128.741 1.00 41.98 122 GLN B O 1
ATOM 1798 N N . GLN B 1 123 ? 23.317 41.715 127.606 1.00 45.17 123 GLN B N 1
ATOM 1799 C CA . GLN B 1 123 ? 23.901 40.624 126.822 1.00 40.13 123 GLN B CA 1
ATOM 1800 C C . GLN B 1 123 ? 22.830 39.791 126.116 1.00 38.47 123 GLN B C 1
ATOM 1801 O O . GLN B 1 123 ? 22.890 38.563 126.159 1.00 44.39 123 GLN B O 1
ATOM 1807 N N . GLU B 1 124 ? 21.857 40.447 125.485 1.00 43.39 124 GLU B N 1
ATOM 1808 C CA . GLU B 1 124 ? 20.811 39.763 124.688 1.00 46.99 124 GLU B CA 1
ATOM 1809 C C . GLU B 1 124 ? 19.874 38.894 125.512 1.00 43.14 124 GLU B C 1
ATOM 1810 O O . GLU B 1 124 ? 19.141 38.063 124.970 1.00 48.28 124 GLU B O 1
ATOM 1816 N N . SER B 1 125 ? 19.900 39.086 126.819 1.00 41.10 125 SER B N 1
ATOM 1817 C CA . SER B 1 125 ? 19.006 38.367 127.718 1.00 46.35 125 SER B CA 1
ATOM 1818 C C . SER B 1 125 ? 17.560 38.743 127.437 1.00 40.71 125 SER B C 1
ATOM 1819 O O . SER B 1 125 ? 17.250 39.870 127.035 1.00 39.09 125 SER B O 1
ATOM 1822 N N . SER B 1 126 ? 16.659 37.812 127.671 1.00 36.44 126 SER B N 1
ATOM 1823 C CA . SER B 1 126 ? 15.273 38.111 127.409 1.00 35.72 126 SER B CA 1
ATOM 1824 C C . SER B 1 126 ? 14.635 38.781 128.627 1.00 41.99 126 SER B C 1
ATOM 1825 O O . SER B 1 126 ? 13.527 39.302 128.534 1.00 44.13 126 SER B O 1
ATOM 1828 N N . GLU B 1 127 ? 15.354 38.813 129.751 1.00 40.90 127 GLU B N 1
ATOM 1829 C CA . GLU B 1 127 ? 14.814 39.353 131.009 1.00 38.87 127 GLU B CA 1
ATOM 1830 C C . GLU B 1 127 ? 15.327 40.752 131.367 1.00 36.71 127 GLU B C 1
ATOM 1831 O O . GLU B 1 127 ? 16.526 41.028 131.312 1.00 37.95 127 GLU B O 1
ATOM 1837 N N . PRO B 1 128 ? 14.418 41.633 131.782 1.00 32.51 128 PRO B N 1
ATOM 1838 C CA . PRO B 1 128 ? 14.854 42.941 132.272 1.00 35.49 128 PRO B CA 1
ATOM 1839 C C . PRO B 1 128 ? 15.412 42.804 133.696 1.00 39.73 128 PRO B C 1
ATOM 1840 O O . PRO B 1 128 ? 14.779 42.152 134.535 1.00 40.71 128 PRO B O 1
ATOM 1844 N N . THR B 1 129 ? 16.587 43.376 133.946 1.00 35.42 129 THR B N 1
ATOM 1845 C CA . THR B 1 129 ? 17.260 43.241 135.236 1.00 38.29 129 THR B CA 1
ATOM 1846 C C . THR B 1 129 ? 17.499 44.584 135.934 1.00 41.61 129 THR B C 1
ATOM 1847 O O . THR B 1 129 ? 17.655 45.625 135.280 1.00 39.67 129 THR B O 1
ATOM 1851 N N . TRP B 1 130 ? 17.530 44.548 137.267 1.00 36.86 130 TRP B N 1
ATOM 1852 C CA . TRP B 1 130 ? 17.710 45.757 138.069 1.00 33.51 130 TRP B CA 1
ATOM 1853 C C . TRP B 1 130 ? 19.154 46.234 138.070 1.00 31.49 130 TRP B C 1
ATOM 1854 O O . TRP B 1 130 ? 19.426 47.438 138.091 1.00 31.52 130 TRP B O 1
ATOM 1865 N N . THR B 1 131 ? 20.078 45.277 138.063 1.00 33.45 131 THR B N 1
ATOM 1866 C CA . THR B 1 131 ? 21.461 45.529 138.438 1.00 36.42 131 THR B CA 1
ATOM 1867 C C . THR B 1 131 ? 22.459 44.923 137.467 1.00 36.33 131 THR B C 1
ATOM 1868 O O . THR B 1 131 ? 22.255 43.810 136.975 1.00 38.02 131 THR B O 1
ATOM 1872 N N . THR B 1 132 ? 23.542 45.639 137.182 1.00 36.15 132 THR B N 1
ATOM 1873 C CA . THR B 1 132 ? 24.526 45.096 136.247 1.00 37.56 132 THR B CA 1
ATOM 1874 C C . THR B 1 132 ? 25.176 43.879 136.845 1.00 39.84 132 THR B C 1
ATOM 1875 O O . THR B 1 132 ? 25.308 43.786 138.058 1.00 41.88 132 THR B O 1
ATOM 1879 N N . SER B 1 133 ? 25.611 42.963 135.989 1.00 40.47 133 SER B N 1
ATOM 1880 C CA . SER B 1 133 ? 26.300 41.764 136.448 1.00 42.93 133 SER B CA 1
ATOM 1881 C C . SER B 1 133 ? 27.759 42.082 136.777 1.00 40.66 133 SER B C 1
ATOM 1882 O O . SER B 1 133 ? 28.406 41.371 137.549 1.00 40.58 133 SER B O 1
ATOM 1885 N N . ASN B 1 134 ? 28.263 43.177 136.217 1.00 36.70 134 ASN B N 1
ATOM 1886 C CA . ASN B 1 134 ? 29.647 43.575 136.456 1.00 35.62 134 ASN B CA 1
ATOM 1887 C C . ASN B 1 134 ? 29.772 44.646 137.517 1.00 36.98 134 ASN B C 1
ATOM 1888 O O . ASN B 1 134 ? 28.865 45.456 137.684 1.00 38.51 134 ASN B O 1
ATOM 1893 N N . THR B 1 135 ? 30.933 44.703 138.162 1.00 39.35 135 THR B N 1
ATOM 1894 C CA . THR B 1 135 ? 31.203 45.702 139.185 1.00 40.31 135 THR B CA 1
ATOM 1895 C C . THR B 1 135 ? 31.950 46.868 138.568 1.00 44.17 135 THR B C 1
ATOM 1896 O O . THR B 1 135 ? 32.983 46.682 137.931 1.00 48.12 135 THR B O 1
ATOM 1900 N N . ILE B 1 136 ? 31.446 48.076 138.789 1.00 46.13 136 ILE B N 1
ATOM 1901 C CA . ILE B 1 136 ? 32.109 49.273 138.293 1.00 46.49 136 ILE B CA 1
ATOM 1902 C C . ILE B 1 136 ? 32.868 49.936 139.430 1.00 45.16 136 ILE B C 1
ATOM 1903 O O . ILE B 1 136 ? 32.632 49.617 140.593 1.00 49.49 136 ILE B O 1
ATOM 1908 N N . ASP B 1 137 ? 33.779 50.847 139.089 1.00 47.10 137 ASP B N 1
ATOM 1909 C CA . ASP B 1 137 ? 34.531 51.622 140.078 1.00 53.07 137 ASP B CA 1
ATOM 1910 C C . ASP B 1 137 ? 34.981 52.934 139.433 1.00 56.85 137 ASP B C 1
ATOM 1911 O O . ASP B 1 137 ? 34.568 53.235 138.310 1.00 57.51 137 ASP B O 1
ATOM 1916 N N . SER B 1 138 ? 35.841 53.691 140.117 1.00 58.56 138 SER B N 1
ATOM 1917 C CA . SER B 1 138 ? 36.330 54.978 139.598 1.00 58.74 138 SER B CA 1
ATOM 1918 C C . SER B 1 138 ? 37.142 54.892 138.288 1.00 59.15 138 SER B C 1
ATOM 1919 O O . SER B 1 138 ? 37.382 55.911 137.641 1.00 62.68 138 SER B O 1
ATOM 1922 N N . THR B 1 139 ? 37.555 53.689 137.896 1.00 55.14 139 THR B N 1
ATOM 1923 C CA . THR B 1 139 ? 38.384 53.519 136.708 1.00 59.60 139 THR B CA 1
ATOM 1924 C C . THR B 1 139 ? 37.556 53.065 135.502 1.00 64.01 139 THR B C 1
ATOM 1925 O O . THR B 1 139 ? 38.062 52.984 134.376 1.00 59.49 139 THR B O 1
ATOM 1929 N N . THR B 1 140 ? 36.294 52.730 135.735 1.00 61.95 140 THR B N 1
ATOM 1930 C CA . THR B 1 140 ? 35.446 52.259 134.652 1.00 53.75 140 THR B CA 1
ATOM 1931 C C . THR B 1 140 ? 35.224 53.324 133.588 1.00 54.31 140 THR B C 1
ATOM 1932 O O . THR B 1 140 ? 35.332 53.055 132.401 1.00 56.39 140 THR B O 1
ATOM 1936 N N . ASN B 1 141 ? 34.926 54.538 134.023 1.00 52.25 141 ASN B N 1
ATOM 1937 C CA . ASN B 1 141 ? 34.769 55.667 133.115 1.00 55.19 141 ASN B CA 1
ATOM 1938 C C . ASN B 1 141 ? 33.543 55.618 132.204 1.00 52.41 141 ASN B C 1
ATOM 1939 O O . ASN B 1 141 ? 32.710 56.510 132.235 1.00 54.85 141 ASN B O 1
ATOM 1944 N N . GLU B 1 142 ? 33.441 54.580 131.386 1.00 48.58 142 GLU B N 1
ATOM 1945 C CA . GLU B 1 142 ? 32.292 54.439 130.500 1.00 51.99 142 GLU B CA 1
ATOM 1946 C C . GLU B 1 142 ? 31.819 52.996 130.365 1.00 51.88 142 GLU B C 1
ATOM 1947 O O . GLU B 1 142 ? 32.584 52.069 130.569 1.00 52.39 142 GLU B O 1
ATOM 1953 N N . LEU B 1 143 ? 30.548 52.823 130.025 1.00 47.97 143 LEU B N 1
ATOM 1954 C CA . LEU B 1 143 ? 29.936 51.504 129.916 1.00 47.19 143 LEU B CA 1
ATOM 1955 C C . LEU B 1 143 ? 28.661 51.527 129.075 1.00 48.97 143 LEU B C 1
ATOM 1956 O O . LEU B 1 143 ? 27.730 52.278 129.366 1.00 53.53 143 LEU B O 1
ATOM 1961 N N . PRO B 1 144 ? 28.601 50.666 128.050 1.00 46.40 144 PRO B N 1
ATOM 1962 C CA . PRO B 1 144 ? 27.418 50.541 127.188 1.00 46.83 144 PRO B CA 1
ATOM 1963 C C . PRO B 1 144 ? 26.369 49.618 127.798 1.00 51.78 144 PRO B C 1
ATOM 1964 O O . PRO B 1 144 ? 26.677 48.465 128.107 1.00 56.62 144 PRO B O 1
ATOM 1968 N N . LEU B 1 145 ? 25.142 50.117 127.924 1.00 46.52 145 LEU B N 1
ATOM 1969 C CA . LEU B 1 145 ? 24.033 49.372 128.516 1.00 41.06 145 LEU B CA 1
ATOM 1970 C C . LEU B 1 145 ? 22.827 49.395 127.579 1.00 41.67 145 LEU B C 1
ATOM 1971 O O . LEU B 1 145 ? 22.487 50.431 127.003 1.00 44.91 145 LEU B O 1
ATOM 1976 N N . THR B 1 146 ? 22.189 48.251 127.397 1.00 43.55 146 THR B N 1
ATOM 1977 C CA . THR B 1 146 ? 20.997 48.192 126.553 1.00 45.04 146 THR B CA 1
ATOM 1978 C C . THR B 1 146 ? 19.732 48.373 127.406 1.00 47.45 146 THR B C 1
ATOM 1979 O O . THR B 1 146 ? 19.501 47.620 128.353 1.00 44.42 146 THR B O 1
ATOM 1991 N N . SER B 1 148 ? 15.337 49.566 127.664 1.00 40.37 148 SER B N 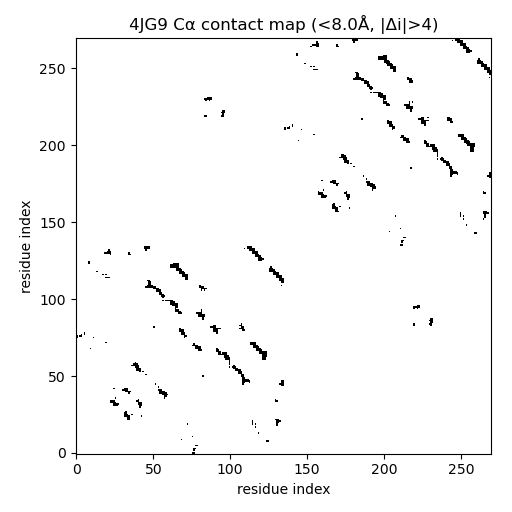1
ATOM 1992 C CA . SER B 1 148 ? 14.044 49.723 127.027 1.00 39.46 148 SER B CA 1
ATOM 1993 C C . SER B 1 148 ? 13.052 50.256 128.041 1.00 43.16 148 SER B C 1
ATOM 1994 O O . SER B 1 148 ? 13.004 49.771 129.165 1.00 44.88 148 SER B O 1
ATOM 1997 N N . LEU B 1 149 ? 12.276 51.262 127.646 1.00 44.76 149 LEU B N 1
ATOM 1998 C CA . LEU B 1 149 ? 11.201 51.785 128.475 1.00 45.88 149 LEU B CA 1
ATOM 1999 C C . LEU B 1 149 ? 9.865 51.391 127.850 1.00 45.26 149 LEU B C 1
ATOM 2000 O O . LEU B 1 149 ? 9.661 51.540 126.648 1.00 50.42 149 LEU B O 1
ATOM 2005 N N . PRO B 1 150 ? 8.936 50.910 128.674 1.00 44.17 150 PRO B N 1
ATOM 2006 C CA . PRO B 1 150 ? 7.669 50.346 128.188 1.00 48.39 150 PRO B CA 1
ATOM 2007 C C . PRO B 1 150 ? 6.711 51.350 127.558 1.00 48.11 150 PRO B C 1
ATOM 2008 O O . PRO B 1 150 ? 5.821 50.908 126.847 1.00 56.64 150 PRO B O 1
ATOM 2012 N N . SER B 1 151 ? 6.848 52.645 127.832 1.00 42.18 151 SER B N 1
ATOM 2013 C CA . SER B 1 151 ? 5.958 53.643 127.227 1.00 39.10 151 SER B CA 1
ATOM 2014 C C . SER B 1 151 ? 6.605 55.022 127.152 1.00 48.16 151 SER B C 1
ATOM 2015 O O . SER B 1 151 ? 7.540 55.322 127.898 1.00 45.65 151 SER B O 1
ATOM 2018 N N . SER B 1 152 ? 6.079 55.867 126.271 1.00 49.37 152 SER B N 1
ATOM 2019 C CA . SER B 1 152 ? 6.612 57.208 126.055 1.00 51.71 152 SER B CA 1
ATOM 2020 C C . SER B 1 152 ? 6.192 58.160 127.174 1.00 54.23 152 SER B C 1
ATOM 2021 O O . SER B 1 152 ? 5.116 58.012 127.749 1.00 60.24 152 SER B O 1
ATOM 2024 N N . GLY B 1 153 ? 7.055 59.118 127.499 1.00 48.96 153 GLY B N 1
ATOM 2025 C CA . GLY B 1 153 ? 6.767 60.070 128.559 1.00 43.81 153 GLY B CA 1
ATOM 2026 C C . GLY B 1 153 ? 8.020 60.377 129.361 1.00 49.48 153 GLY B C 1
ATOM 2027 O O . GLY B 1 153 ? 9.138 60.063 128.923 1.00 51.85 153 GLY B O 1
ATOM 2028 N N . LEU B 1 154 ? 7.847 60.985 130.534 1.00 44.70 154 LEU B N 1
ATOM 2029 C CA . LEU B 1 154 ? 8.974 61.261 131.421 1.00 40.98 154 LEU B CA 1
ATOM 2030 C C . LEU B 1 154 ? 9.209 60.113 132.393 1.00 43.63 154 LEU B C 1
ATOM 2031 O O . LEU B 1 154 ? 8.261 59.555 132.945 1.00 44.54 154 LEU B O 1
ATOM 2036 N N . TRP B 1 155 ? 10.473 59.759 132.604 1.00 42.80 155 TRP B N 1
ATOM 2037 C CA . TRP B 1 155 ? 10.826 58.682 133.519 1.00 39.46 155 TRP B CA 1
ATOM 2038 C C . TRP B 1 155 ? 11.943 59.158 134.420 1.00 42.17 155 TRP B C 1
ATOM 2039 O O . TRP B 1 155 ? 12.866 59.836 133.949 1.00 44.08 155 TRP B O 1
ATOM 2050 N N . VAL B 1 156 ? 11.863 58.834 135.711 1.00 35.72 156 VAL B N 1
ATOM 2051 C CA . VAL B 1 156 ? 12.991 59.081 136.585 1.00 35.39 156 VAL B CA 1
ATOM 2052 C C . VAL B 1 156 ? 13.820 57.809 136.679 1.00 35.55 156 VAL B C 1
ATOM 2053 O O . VAL B 1 156 ? 13.289 56.705 136.818 1.00 40.38 156 VAL B O 1
ATOM 2057 N N . LEU B 1 157 ? 15.129 57.968 136.561 1.00 35.18 157 LEU B N 1
ATOM 2058 C CA . LEU B 1 157 ? 16.053 56.856 136.653 1.00 35.72 157 LEU B CA 1
ATOM 2059 C C . LEU B 1 157 ? 16.793 56.999 137.983 1.00 43.21 157 LEU B C 1
ATOM 2060 O O . LEU B 1 157 ? 17.579 57.939 138.174 1.00 42.27 157 LEU B O 1
ATOM 2065 N N . ASN B 1 158 ? 16.484 56.112 138.925 1.00 39.33 158 ASN B N 1
ATOM 2066 C CA . ASN B 1 158 ? 17.138 56.139 140.220 1.00 35.42 158 ASN B CA 1
ATOM 2067 C C . ASN B 1 158 ? 18.339 55.223 140.211 1.00 37.15 158 ASN B C 1
ATOM 2068 O O . ASN B 1 158 ? 18.228 54.041 139.907 1.00 40.33 158 ASN B O 1
ATOM 2073 N N . ILE B 1 159 ? 19.491 55.778 140.548 1.00 38.43 159 ILE B N 1
ATOM 2074 C CA . ILE B 1 159 ? 20.739 55.074 140.357 1.00 38.00 159 ILE B CA 1
ATOM 2075 C C . ILE B 1 159 ? 21.388 54.714 141.678 1.00 40.44 159 ILE B C 1
ATOM 2076 O O . ILE B 1 159 ? 21.569 55.572 142.542 1.00 41.00 159 ILE B O 1
ATOM 2081 N N . TYR B 1 160 ? 21.768 53.447 141.807 1.00 38.39 160 TYR B N 1
ATOM 2082 C CA . TYR B 1 160 ? 22.395 52.936 143.018 1.00 35.67 160 TYR B CA 1
ATOM 2083 C C . TYR B 1 160 ? 23.722 52.264 142.662 1.00 39.63 160 TYR B C 1
ATOM 2084 O O . TYR B 1 160 ? 23.873 51.663 141.578 1.00 38.85 160 TYR B O 1
ATOM 2093 N N . VAL B 1 161 ? 24.684 52.348 143.573 1.00 37.02 161 VAL B N 1
ATOM 2094 C CA . VAL B 1 161 ? 25.894 51.555 143.436 1.00 40.15 161 VAL B CA 1
ATOM 2095 C C . VAL B 1 161 ? 26.101 50.788 144.735 1.00 41.88 161 VAL B C 1
ATOM 2096 O O . VAL B 1 161 ? 25.984 51.371 145.821 1.00 45.73 161 VAL B O 1
ATOM 2100 N N . ASN B 1 162 ? 26.356 49.479 144.625 1.00 38.77 162 ASN B N 1
ATOM 2101 C CA . ASN B 1 162 ? 26.532 48.634 145.801 1.00 36.39 162 ASN B CA 1
ATOM 2102 C C . ASN B 1 162 ? 25.312 48.732 146.714 1.00 39.85 162 ASN B C 1
ATOM 2103 O O . ASN B 1 162 ? 25.439 48.732 147.930 1.00 38.84 162 ASN B O 1
ATOM 2108 N N . GLU B 1 163 ? 24.136 48.856 146.101 1.00 41.92 163 GLU B N 1
ATOM 2109 C CA . GLU B 1 163 ? 22.843 48.939 146.811 1.00 40.40 163 GLU B CA 1
ATOM 2110 C C . GLU B 1 163 ? 22.611 50.212 147.605 1.00 35.71 163 GLU B C 1
ATOM 2111 O O . GLU B 1 163 ? 21.581 50.343 148.254 1.00 42.39 163 GLU B O 1
ATOM 2117 N N . LYS B 1 164 ? 23.529 51.168 147.495 1.00 33.66 164 LYS B N 1
ATOM 2118 C CA . LYS B 1 164 ? 23.385 52.471 148.143 1.00 38.59 164 LYS B CA 1
ATOM 2119 C C . LYS B 1 164 ? 23.015 53.546 147.111 1.00 43.59 164 LYS B C 1
ATOM 2120 O O . LYS B 1 164 ? 23.644 53.654 146.052 1.00 42.42 164 LYS B O 1
ATOM 2126 N N . TYR B 1 165 ? 22.015 54.355 147.417 1.00 40.49 165 TYR B N 1
ATOM 2127 C CA . TYR B 1 165 ? 21.556 55.356 146.474 1.00 42.00 165 TYR B CA 1
ATOM 2128 C C . TYR B 1 165 ? 22.662 56.333 146.113 1.00 44.70 165 TYR B C 1
ATOM 2129 O O . TYR B 1 165 ? 23.390 56.804 146.973 1.00 47.23 165 TYR B O 1
ATOM 2138 N N . TYR B 1 166 ? 22.786 56.626 144.826 1.00 41.49 166 TYR B N 1
ATOM 2139 C CA . TYR B 1 166 ? 23.819 57.525 144.351 1.00 42.44 166 TYR B CA 1
ATOM 2140 C C . TYR B 1 166 ? 23.265 58.839 143.820 1.00 46.24 166 TYR B C 1
ATOM 2141 O O . TYR B 1 166 ? 23.632 59.904 144.279 1.00 42.24 166 TYR B O 1
ATOM 2150 N N . ASP B 1 167 ? 22.378 58.748 142.841 1.00 48.82 167 ASP B N 1
ATOM 2151 C CA . ASP B 1 167 ? 21.765 59.921 142.248 1.00 45.40 167 ASP B CA 1
ATOM 2152 C C . ASP B 1 167 ? 20.601 59.523 141.362 1.00 44.43 167 ASP B C 1
ATOM 2153 O O . ASP B 1 167 ? 20.311 58.354 141.198 1.00 46.15 167 ASP B O 1
ATOM 2158 N N . GLN B 1 168 ? 19.922 60.512 140.812 1.00 43.76 168 GLN B N 1
ATOM 2159 C CA . GLN B 1 168 ? 18.764 60.285 139.967 1.00 40.25 168 GLN B CA 1
ATOM 2160 C C . GLN B 1 168 ? 18.656 61.413 138.953 1.00 41.97 168 GLN B C 1
ATOM 2161 O O . GLN B 1 168 ? 19.115 62.529 139.196 1.00 44.61 168 GLN B O 1
ATOM 2167 N N . PHE B 1 169 ? 18.055 61.114 137.810 1.00 39.95 169 PHE B N 1
ATOM 2168 C CA . PHE B 1 169 ? 17.708 62.147 136.844 1.00 38.64 169 PHE B CA 1
ATOM 2169 C C . PHE B 1 169 ? 16.579 61.671 135.975 1.00 39.73 169 PHE B C 1
ATOM 2170 O O . PHE B 1 169 ? 16.295 60.470 135.921 1.00 39.49 169 PHE B O 1
ATOM 2178 N N . VAL B 1 170 ? 15.935 62.624 135.309 1.00 45.54 170 VAL B N 1
ATOM 2179 C CA . VAL B 1 170 ? 14.740 62.362 134.512 1.00 47.02 170 VAL B CA 1
ATOM 2180 C C . VAL B 1 170 ? 15.056 62.363 133.015 1.00 49.12 170 VAL B C 1
ATOM 2181 O O . VAL B 1 170 ? 15.776 63.227 132.527 1.00 49.29 170 VAL B O 1
ATOM 2185 N N . ILE B 1 171 ? 14.525 61.385 132.289 1.00 51.63 171 ILE B N 1
ATOM 2186 C CA . ILE B 1 171 ? 14.709 61.333 130.842 1.00 46.58 171 ILE B CA 1
ATOM 2187 C C . ILE B 1 171 ? 13.363 61.244 130.148 1.00 48.90 171 ILE B C 1
ATOM 2188 O O . ILE B 1 171 ? 12.345 60.979 130.792 1.00 51.39 171 ILE B O 1
ATOM 2193 N N . THR B 1 172 ? 13.370 61.464 128.836 1.00 53.26 172 THR B N 1
ATOM 2194 C CA . THR B 1 172 ? 12.172 61.390 128.005 1.00 52.20 172 THR B CA 1
ATOM 2195 C C . THR B 1 172 ? 12.231 60.161 127.097 1.00 54.48 172 THR B C 1
ATOM 2196 O O . THR B 1 172 ? 13.271 59.856 126.508 1.00 57.07 172 THR B O 1
ATOM 2200 N N . ALA B 1 173 ? 11.127 59.423 127.034 1.00 54.86 173 ALA B N 1
ATOM 2201 C CA . ALA B 1 173 ? 10.982 58.345 126.063 1.00 52.42 173 ALA B CA 1
ATOM 2202 C C . ALA B 1 173 ? 9.987 58.785 124.998 1.00 58.64 173 ALA B C 1
ATOM 2203 O O . ALA B 1 173 ? 8.911 59.290 125.316 1.00 62.43 173 ALA B O 1
ATOM 2205 N N . GLU B 1 174 ? 10.343 58.597 123.734 1.00 64.17 174 GLU B N 1
ATOM 2206 C CA . GLU B 1 174 ? 9.473 59.016 122.644 1.00 68.83 174 GLU B CA 1
ATOM 2207 C C . GLU B 1 174 ? 8.627 57.864 122.127 1.00 72.73 174 GLU B C 1
ATOM 2208 O O . GLU B 1 174 ? 9.011 56.693 122.253 1.00 69.43 174 GLU B O 1
#

Organism: Bacillus anthracis (NCBI:txid1392)

CATH classification: 2.60.40.3830

Foldseek 3Di:
DVPDDDDPLDDLCLVVPADQDAADWDDDPRAIWGDDPQAKIHPDAAAAPDKDWDIFGNPLFAKAWKFKWKDFVPGPDIDAAFQPPVRPDGDGTDPDIDGSPNGDDITIHHHDFHKMKIFMDGNSHTDDIGIHTHD/DVPDDDDPLDDLCVCVPADQDFADWDDDPRAIWGDDPQAKIHPDAAAAPDKDKDIFGNPLFAKAWKFKWKDAVPGPDIDAAFQPPVHPDRDGTDPDIDGSPNGDDITIHHNDFHKMKIFMDGNSHTDDIGIHTHD

Solvent-accessible surface area: 14556 Å² total

InterPro domains:
  IPR032366 Protein of unknown function DUF4871 [PF16167] (44-171)

Secondary structure (DSSP, 8-state):
--S----TT--GGGGTT---SPPPEEEETTEEEESBTTTB-----B-TT------BB------EEEEEEEEETT----EE-B--TT-SS-BSEEEEEE-TTT-B------SSSEEEEEEEEETTEEEEEEEEEE-/--S----TT--GGGGTT---SPPPEEEETTEEEESBTTTB-----B-TT------BB------EEEEEEEEETT----EE-B--TT-SS-BSEEEEEE-TTT-B------SSSEEEEEEEEETTEEEEEEEEEE-

Nearest PDB structures (foldseek):
  4jg9-assembly1_A  TM=1.007E+00  e=4.720E-24  Bacillus anthracis
  5t9a-assembly2_B  TM=4.709E-01  e=9.943E-02  Bacteroides uniformis
  3gm8-assembly1_A  TM=4.339E-01  e=8.441E-02  Phocaeicola vulgatus ATCC 8482
  5t9g-assembly1_A  TM=4.547E-01  e=8.441E-02  Bacteroides uniformis
  6oe6-assembly1_A  TM=4.565E-01  e=8.441E-02  Leptospira interrogans serovar Copenhageni str. Fiocruz L1-130

B-factor: mean 52.68, std 15.51, range [28.03, 134.29]

Radius of gyration: 21.76 Å; Cα contacts (8 Å, |Δi|>4): 587; chains: 2; bounding box: 49×58×47 Å